Protein AF-A0A3B8I2N1-F1 (afdb_monomer)

Sequence (333 aa):
ELTVGAKRAVAEGRLLGPELHVAGTIIDTLHFENLTQRVRSEEEIRRVVREQAAAGVDWVKLYSGLTPDLIEAAIEEAHSLGILTVGHLHNTSWTEASELGIDNLVHVIVGNASYLPEEKQAAYAVEVSRGMQAAYAWFEMVDLEHPKIQELIQTLATNGTSVDPTLVAFHAAFFGDTDQYKENPALANYSPAMIENWSTLFNFNLGWTPEDFDRAHPAWDKAEQFIKLLHESGVLLTAGTDANNPWIVPGDSFHQELVLLRDCALPNEEVLKIATWNGAKLLGIENRVGSIAPGKEADLVLLSENPLKNIEATRTIEQVIRDGELVERHQNH

pLDDT: mean 95.17, std 6.88, range [32.22, 98.88]

Radius of gyration: 20.01 Å; Cα contacts (8 Å, |Δi|>4): 534; chains: 1; bounding box: 54×47×51 Å

Secondary structure (DSSP, 8-state):
-HHHHHHHHHHTTSS-S-----B-SEEESS--TTTEEE--SHHHHHHHHHHHHHHT-SEEEE-TT--HHHHHHHHHHHHHTT-EEEE--SSS-HHHHHHTT-SEEE-S----GGGS-HHHHHHHHHHHTTSTHHHHHHHHH--TTSHHHHHHHHHHHHHT-EEE--HHHHHHHHTTTSSTTTT-GGGGGS-HHHHHHHHHT--TTTT--HHHHHHHHHHHHHHHHHHHHHHHTT--B-----BTBTT--TTHHHHHHHHHHHHTT--HHHHHHIIIIIHHHHTT-TTTSSS--TTS---EEEESS-TTT-GGGGG-EEEEEETTEEPP-----

Nearest PDB structures (foldseek):
  2qs8-assembly1_A  TM=7.601E-01  e=1.407E-14  Alteromonas macleodii
  2p9b-assembly1_A  TM=7.948E-01  e=1.353E-12  Bifidobacterium longum NCC2705
  3mtw-assembly1_A  TM=7.818E-01  e=1.221E-12  Caulobacter vibrioides
  6i5s-assembly1_A  TM=8.122E-01  e=4.637E-12  Streptomyces purpureus
  4ub9-assembly1_D  TM=6.442E-01  e=4.722E-09  Gulosibacter molinativorax

Structure (mmCIF, N/CA/C/O backbone):
data_AF-A0A3B8I2N1-F1
#
_entry.id   AF-A0A3B8I2N1-F1
#
loop_
_atom_site.group_PDB
_atom_site.id
_atom_site.type_symbol
_atom_site.label_atom_id
_atom_site.label_alt_id
_atom_site.label_comp_id
_atom_site.label_asym_id
_atom_site.label_entity_id
_atom_site.label_seq_id
_atom_site.pdbx_PDB_ins_code
_atom_site.Cartn_x
_atom_site.Cartn_y
_atom_site.Cartn_z
_atom_site.occupancy
_atom_site.B_iso_or_equiv
_atom_site.auth_seq_id
_atom_site.auth_comp_id
_atom_site.auth_asym_id
_atom_site.auth_atom_id
_atom_site.pdbx_PDB_model_num
ATOM 1 N N . GLU A 1 1 ? -15.730 13.670 -5.750 1.00 60.84 1 GLU A N 1
ATOM 2 C CA . GLU A 1 1 ? -17.143 13.781 -5.307 1.00 60.84 1 GLU A CA 1
ATOM 3 C C . GLU A 1 1 ? -17.711 12.468 -4.759 1.00 60.84 1 GLU A C 1
ATOM 5 O O . GLU A 1 1 ? -18.246 12.490 -3.658 1.00 60.84 1 GLU A O 1
ATOM 10 N N . LEU A 1 2 ? -17.564 11.325 -5.450 1.00 81.88 2 LEU A N 1
ATOM 11 C CA . LEU A 1 2 ? -18.144 10.044 -5.000 1.00 81.88 2 LEU A CA 1
ATOM 12 C C . LEU A 1 2 ? -17.538 9.485 -3.696 1.00 81.88 2 LEU A C 1
ATOM 14 O O . LEU A 1 2 ? -18.294 9.112 -2.803 1.00 81.88 2 LEU A O 1
ATOM 18 N N . THR A 1 3 ? -16.208 9.467 -3.542 1.00 88.81 3 THR A N 1
ATOM 19 C CA . THR A 1 3 ? -15.537 8.916 -2.343 1.00 88.81 3 THR A CA 1
ATOM 20 C C . THR A 1 3 ? -15.849 9.721 -1.080 1.00 88.81 3 THR A C 1
ATOM 22 O O . THR A 1 3 ? -16.284 9.160 -0.077 1.00 88.81 3 THR A O 1
ATOM 25 N N . VAL A 1 4 ? -15.744 11.052 -1.148 1.00 94.56 4 VAL A N 1
ATOM 26 C CA . VAL A 1 4 ? -16.166 11.951 -0.056 1.00 94.56 4 VAL A CA 1
ATOM 27 C C . VAL A 1 4 ? -17.663 11.803 0.243 1.00 94.56 4 VAL A C 1
ATOM 29 O O . VAL A 1 4 ? -18.071 11.817 1.405 1.00 94.56 4 VAL A O 1
ATOM 32 N N . GLY A 1 5 ? -18.496 11.630 -0.788 1.00 95.38 5 GLY A N 1
ATOM 33 C CA . GLY A 1 5 ? -19.924 11.366 -0.624 1.00 95.38 5 GLY A CA 1
ATOM 34 C C . GLY A 1 5 ? -20.202 10.080 0.159 1.00 95.38 5 GLY A C 1
ATOM 35 O O . GLY A 1 5 ? -21.038 10.095 1.063 1.00 95.38 5 GLY A O 1
ATOM 36 N N . ALA A 1 6 ? -19.474 8.998 -0.141 1.00 94.25 6 ALA A N 1
ATOM 37 C CA . ALA A 1 6 ? -19.555 7.731 0.584 1.00 94.25 6 ALA A CA 1
ATOM 38 C C . ALA A 1 6 ? -19.086 7.880 2.037 1.00 94.25 6 ALA A C 1
ATOM 40 O O . ALA A 1 6 ? -19.820 7.496 2.945 1.00 94.25 6 ALA A O 1
ATOM 41 N N . LYS A 1 7 ? -17.936 8.532 2.267 1.00 95.81 7 LYS A N 1
ATOM 42 C CA . LYS A 1 7 ? -17.446 8.870 3.614 1.00 95.81 7 LYS A CA 1
ATOM 43 C C . LYS A 1 7 ? -18.512 9.588 4.437 1.00 95.81 7 LYS A C 1
ATOM 45 O O . LYS A 1 7 ? -18.835 9.164 5.543 1.00 95.81 7 LYS A O 1
ATOM 50 N N . ARG A 1 8 ? -19.114 10.641 3.876 1.00 95.94 8 ARG A N 1
ATOM 51 C CA . ARG A 1 8 ? -20.183 11.395 4.542 1.00 95.94 8 ARG A CA 1
ATOM 52 C C . ARG A 1 8 ? -21.416 10.530 4.799 1.00 95.94 8 ARG A C 1
ATOM 54 O O . ARG A 1 8 ? -22.004 10.618 5.868 1.00 95.94 8 ARG A O 1
ATOM 61 N N . ALA A 1 9 ? -21.814 9.698 3.838 1.00 96.19 9 ALA A N 1
ATOM 62 C CA . ALA A 1 9 ? -22.962 8.813 4.001 1.00 96.19 9 ALA A CA 1
ATOM 63 C C . ALA A 1 9 ? -22.757 7.788 5.124 1.00 96.19 9 ALA A C 1
ATOM 65 O O . ALA A 1 9 ? -23.705 7.536 5.864 1.00 96.19 9 ALA A O 1
ATOM 66 N N . VAL A 1 10 ? -21.546 7.243 5.281 1.00 94.25 10 VAL A N 1
ATOM 67 C CA . VAL A 1 10 ? -21.229 6.342 6.397 1.00 94.25 10 VAL A CA 1
ATOM 68 C C . VAL A 1 10 ? -21.218 7.088 7.729 1.00 94.25 10 VAL A C 1
ATOM 70 O O . VAL A 1 10 ? -21.857 6.635 8.675 1.00 94.25 10 VAL A O 1
ATOM 73 N N . ALA A 1 11 ? -20.561 8.249 7.797 1.00 93.62 11 ALA A N 1
ATOM 74 C CA . ALA A 1 11 ? -20.506 9.062 9.014 1.00 93.62 11 ALA A CA 1
ATOM 75 C C . ALA A 1 11 ? -21.899 9.532 9.488 1.00 93.62 11 ALA A C 1
ATOM 77 O O . ALA A 1 11 ? -22.134 9.690 10.680 1.00 93.62 11 ALA A O 1
ATOM 78 N N . GLU A 1 12 ? -22.838 9.735 8.560 1.00 95.00 12 GLU A N 1
ATOM 79 C CA . GLU A 1 12 ? -24.228 10.117 8.849 1.00 95.00 12 GLU A CA 1
ATOM 80 C C . GLU A 1 12 ? -25.172 8.912 9.046 1.00 95.00 12 GLU A C 1
ATOM 82 O O . GLU A 1 12 ? -26.380 9.103 9.190 1.00 95.00 12 GLU A O 1
ATOM 87 N N . GLY A 1 13 ? -24.669 7.673 8.992 1.00 91.25 13 G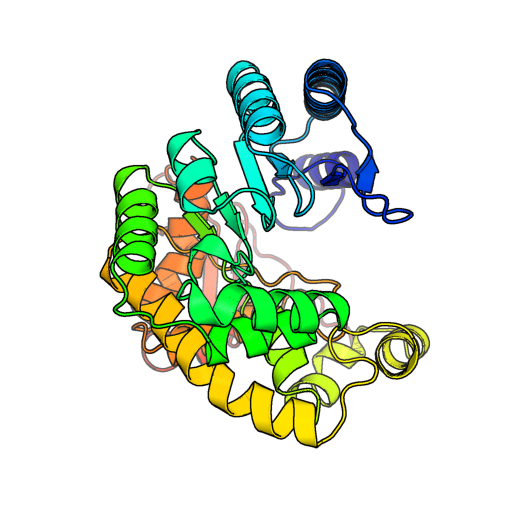LY A N 1
ATOM 88 C CA . GLY A 1 13 ? -25.481 6.456 9.130 1.00 91.25 13 GLY A CA 1
ATOM 89 C C . GLY A 1 13 ? -26.435 6.180 7.956 1.00 91.25 13 GLY A C 1
ATOM 90 O O . GLY A 1 13 ? -27.321 5.336 8.060 1.00 91.25 13 GLY A O 1
ATOM 91 N N . ARG A 1 14 ? -26.273 6.876 6.822 1.00 94.31 14 ARG A N 1
ATOM 92 C CA . ARG A 1 14 ? -27.054 6.656 5.588 1.00 94.31 14 ARG A CA 1
ATOM 93 C C . ARG A 1 14 ? -26.545 5.476 4.760 1.00 94.31 14 ARG A C 1
ATOM 95 O O . ARG A 1 14 ? -27.264 5.003 3.883 1.00 94.31 14 ARG A O 1
ATOM 102 N N . LEU A 1 15 ? -25.313 5.038 5.004 1.00 91.50 15 LEU A N 1
ATOM 103 C CA . LEU A 1 15 ? -24.697 3.860 4.402 1.00 91.50 15 LEU A CA 1
ATOM 104 C C . LEU A 1 15 ? -24.040 3.023 5.505 1.00 91.50 15 LEU A C 1
ATOM 106 O O . LEU A 1 15 ? -23.264 3.551 6.298 1.00 91.50 15 LEU A O 1
ATOM 110 N N . LEU A 1 16 ? -24.330 1.722 5.546 1.00 88.75 16 LEU A N 1
ATOM 111 C CA . LEU A 1 16 ? -23.618 0.792 6.421 1.00 88.75 16 LEU A CA 1
ATOM 112 C C . LEU A 1 16 ? -22.238 0.485 5.817 1.00 88.75 16 LEU A C 1
ATOM 114 O O . LEU A 1 16 ? -22.146 0.105 4.653 1.00 88.75 16 LEU A O 1
ATOM 118 N N . GLY A 1 17 ? -21.176 0.648 6.602 1.00 89.81 17 GLY A N 1
ATOM 119 C CA . GLY A 1 17 ? -19.794 0.419 6.179 1.00 89.81 17 GLY A CA 1
ATOM 120 C C . GLY A 1 17 ? -18.794 0.854 7.255 1.00 89.81 17 GLY A C 1
ATOM 121 O O . GLY A 1 17 ? -19.220 1.412 8.262 1.00 89.81 17 GLY A O 1
ATOM 122 N N . PRO A 1 18 ? -17.489 0.599 7.082 1.00 92.31 18 PRO A N 1
ATOM 123 C CA . PRO A 1 18 ? -16.462 1.032 8.035 1.00 92.31 18 PRO A CA 1
ATOM 124 C C . PRO A 1 18 ? -16.289 2.560 8.038 1.00 92.31 18 PRO A C 1
ATOM 126 O O . PRO A 1 18 ? -16.662 3.215 7.065 1.00 92.31 18 PRO A O 1
ATOM 129 N N . GLU A 1 19 ? -15.686 3.134 9.088 1.00 94.06 19 GLU A N 1
ATOM 130 C CA . GLU A 1 19 ? -15.180 4.519 9.028 1.00 94.06 19 GLU A CA 1
ATOM 131 C C . GLU A 1 19 ? -14.246 4.661 7.812 1.00 94.06 19 GLU A C 1
ATOM 133 O O . GLU A 1 19 ? -13.391 3.810 7.566 1.00 94.06 19 GLU A O 1
ATOM 138 N N . LEU A 1 20 ? -14.455 5.706 7.004 1.00 95.00 20 LEU A N 1
ATOM 139 C CA . LEU A 1 20 ? -13.744 5.895 5.739 1.00 95.00 20 LEU A CA 1
ATOM 140 C C . LEU A 1 20 ? -12.794 7.089 5.824 1.00 95.00 20 LEU A C 1
ATOM 142 O O . LEU A 1 20 ? -13.234 8.223 6.019 1.00 95.00 20 LEU A O 1
ATOM 146 N N . HIS A 1 21 ? -11.518 6.832 5.547 1.00 95.19 21 HIS A N 1
ATOM 147 C CA . HIS A 1 21 ? -10.537 7.846 5.170 1.00 95.19 21 HIS A CA 1
ATOM 148 C C . HIS A 1 21 ? -10.319 7.754 3.666 1.00 95.19 21 HIS A C 1
ATOM 150 O O . HIS A 1 21 ? -10.060 6.671 3.141 1.00 95.19 21 HIS A O 1
ATOM 156 N N . VAL A 1 22 ? -10.488 8.866 2.953 1.00 96.00 22 VAL A N 1
ATOM 157 C CA . VAL A 1 22 ? -10.573 8.834 1.487 1.00 96.00 22 VAL A CA 1
ATOM 158 C C . VAL A 1 22 ? -9.532 9.720 0.831 1.00 96.00 22 VAL A C 1
ATOM 160 O O . VAL A 1 22 ? -9.276 10.836 1.279 1.00 96.00 22 VAL A O 1
ATOM 163 N N . ALA A 1 23 ? -8.995 9.237 -0.285 1.00 95.44 23 ALA A N 1
ATOM 164 C CA . ALA A 1 23 ? -8.236 10.051 -1.218 1.00 95.44 23 ALA A CA 1
ATOM 165 C C . ALA A 1 23 ? -9.135 10.621 -2.328 1.00 95.44 23 ALA A C 1
ATOM 167 O O . ALA A 1 23 ? -10.250 10.138 -2.584 1.00 95.44 23 ALA A O 1
ATOM 168 N N . GLY A 1 24 ? -8.644 11.671 -2.983 1.00 92.19 24 GLY A N 1
ATOM 169 C CA . GLY A 1 24 ? -9.217 12.171 -4.229 1.00 92.19 24 GLY A CA 1
ATOM 170 C C . GLY A 1 24 ? -8.746 11.376 -5.446 1.00 92.19 24 GLY A C 1
ATOM 171 O O . GLY A 1 24 ? -8.196 10.281 -5.332 1.00 92.19 24 GLY A O 1
ATOM 172 N N . THR A 1 25 ? -8.985 11.927 -6.635 1.00 94.25 25 THR A N 1
ATOM 173 C CA . THR A 1 25 ? -8.483 11.348 -7.887 1.00 94.25 25 THR A CA 1
ATOM 174 C C . THR A 1 25 ? -6.958 11.259 -7.847 1.00 94.25 25 THR A C 1
ATOM 176 O O . THR A 1 25 ? -6.294 12.192 -7.397 1.00 94.25 25 THR A O 1
ATOM 179 N N . ILE A 1 26 ? -6.398 10.163 -8.355 1.00 97.19 26 ILE A N 1
ATOM 180 C CA . ILE A 1 26 ? -4.948 9.952 -8.414 1.00 97.19 26 ILE A CA 1
ATOM 181 C C . ILE A 1 26 ? -4.291 11.084 -9.213 1.00 97.19 26 ILE A C 1
ATOM 183 O O . ILE A 1 26 ? -4.755 11.408 -10.304 1.00 97.19 26 ILE A O 1
ATOM 187 N N . ILE A 1 27 ? -3.223 11.687 -8.695 1.00 98.06 27 ILE A N 1
ATOM 188 C CA . ILE A 1 27 ? -2.483 12.750 -9.383 1.00 98.06 27 ILE A CA 1
ATOM 189 C C . ILE A 1 27 ? -1.266 12.147 -10.086 1.00 98.06 27 ILE A C 1
ATOM 191 O O . ILE A 1 27 ? -0.481 11.436 -9.461 1.00 98.06 27 ILE A O 1
ATOM 195 N N . ASP A 1 28 ? -1.096 12.440 -11.378 1.00 97.94 28 ASP A N 1
ATOM 196 C CA . ASP A 1 28 ? 0.022 11.915 -12.170 1.00 97.94 28 ASP A CA 1
ATOM 197 C C . ASP A 1 28 ? 0.415 12.839 -13.339 1.00 97.94 28 ASP A C 1
ATOM 199 O O . ASP A 1 28 ? -0.349 13.716 -13.744 1.00 97.94 28 ASP A O 1
ATOM 203 N N . THR A 1 29 ? 1.596 12.638 -13.928 1.00 96.31 29 THR A N 1
ATOM 204 C CA . THR A 1 29 ? 1.978 13.248 -15.217 1.00 96.31 29 THR A CA 1
ATOM 205 C C . THR A 1 29 ? 1.465 12.453 -16.420 1.00 96.31 29 THR A C 1
ATOM 207 O O . THR A 1 29 ? 1.261 13.021 -17.508 1.00 96.31 29 THR A O 1
ATOM 210 N N . LEU A 1 30 ? 1.233 11.149 -16.231 1.00 90.38 30 LEU A N 1
ATOM 211 C CA . LEU A 1 30 ? 0.614 10.260 -17.208 1.00 90.38 30 LEU A CA 1
ATOM 212 C C . LEU A 1 30 ? -0.910 10.428 -17.195 1.00 90.38 30 LEU A C 1
ATOM 214 O O . LEU A 1 30 ? -1.497 10.976 -16.264 1.00 90.38 30 LEU A O 1
ATOM 218 N N . HIS A 1 31 ? -1.559 10.015 -18.282 1.00 89.06 31 HIS A N 1
ATOM 219 C CA . HIS A 1 31 ? -3.012 10.064 -18.394 1.00 89.06 31 HIS A CA 1
ATOM 220 C C . HIS A 1 31 ? -3.577 8.657 -18.508 1.00 89.06 31 HIS A C 1
ATOM 222 O O . HIS A 1 31 ? -3.392 7.997 -19.528 1.00 89.06 31 HIS A O 1
ATOM 228 N N . PHE A 1 32 ? -4.321 8.262 -17.486 1.00 84.25 32 PHE A N 1
ATOM 229 C CA . PHE A 1 32 ? -5.175 7.089 -17.479 1.00 84.25 32 PHE A CA 1
ATOM 230 C C . PHE A 1 32 ? -6.624 7.552 -17.369 1.00 84.25 32 PHE A C 1
ATOM 232 O O . PHE A 1 32 ? -7.005 8.248 -16.418 1.00 84.25 32 PHE A O 1
ATOM 239 N N . GLU A 1 33 ? -7.415 7.209 -18.383 1.00 85.06 33 GLU A N 1
ATOM 240 C CA . GLU A 1 33 ? -8.814 7.608 -18.477 1.00 85.06 33 GLU A CA 1
ATOM 241 C C . GLU A 1 33 ? -9.585 7.134 -17.237 1.00 85.06 33 GLU A C 1
ATOM 243 O O . GLU A 1 33 ? -9.440 5.994 -16.802 1.00 85.06 33 GLU A O 1
ATOM 248 N N . ASN A 1 34 ? -10.378 8.029 -16.645 1.00 83.25 34 ASN A N 1
ATOM 249 C CA . ASN A 1 34 ? -11.170 7.793 -15.429 1.00 83.25 34 ASN A CA 1
ATOM 250 C C . ASN A 1 34 ? -10.385 7.410 -14.157 1.00 83.25 34 ASN A C 1
ATOM 252 O O . ASN A 1 34 ? -11.012 7.169 -13.128 1.00 83.25 34 ASN A O 1
ATOM 256 N N . LEU A 1 35 ? -9.049 7.402 -14.193 1.00 85.56 35 LEU A N 1
ATOM 257 C CA . LEU A 1 35 ? -8.210 7.040 -13.047 1.00 85.56 35 LEU A CA 1
ATOM 258 C C . LEU A 1 35 ? -7.394 8.228 -12.527 1.00 85.56 35 LEU A C 1
ATOM 260 O O . LEU A 1 35 ? -7.358 8.472 -11.321 1.00 85.56 35 LEU A O 1
ATOM 264 N N . THR A 1 36 ? -6.765 8.987 -13.431 1.00 93.75 36 THR A N 1
ATOM 265 C CA . THR A 1 36 ? -5.811 10.043 -13.053 1.00 93.75 36 THR A CA 1
ATOM 266 C C . THR A 1 36 ? -6.249 11.446 -13.448 1.00 93.75 36 THR A C 1
ATOM 268 O O . THR A 1 36 ? -6.730 11.681 -14.560 1.00 93.75 36 THR A O 1
ATOM 271 N N . GLN A 1 37 ? -5.956 12.404 -12.575 1.00 95.12 37 GLN A N 1
ATOM 272 C CA . GLN A 1 37 ? -5.923 13.825 -12.865 1.00 95.12 37 GLN A CA 1
ATOM 273 C C . GLN A 1 37 ? -4.505 14.220 -13.280 1.00 95.12 37 GLN A C 1
ATOM 275 O O . GLN A 1 37 ? -3.577 14.230 -12.473 1.00 95.12 37 GLN A O 1
ATOM 280 N N . ARG A 1 38 ? -4.350 14.551 -14.564 1.00 96.69 38 ARG A N 1
ATOM 281 C CA . ARG A 1 38 ? -3.045 14.868 -15.140 1.00 96.69 38 ARG A CA 1
ATOM 282 C C . ARG A 1 38 ? -2.553 16.256 -14.724 1.00 96.69 38 ARG A C 1
ATOM 284 O O . ARG A 1 38 ? -3.288 17.229 -14.893 1.00 96.69 38 ARG A O 1
ATOM 291 N N . VAL A 1 39 ? -1.291 16.350 -14.312 1.00 97.50 39 VAL A N 1
ATOM 292 C CA . VAL A 1 39 ? -0.573 17.598 -13.999 1.00 97.50 39 VAL A CA 1
ATOM 293 C C . VAL A 1 39 ? 0.765 17.678 -14.742 1.00 97.50 39 VAL A C 1
ATOM 295 O O . VAL A 1 39 ? 1.290 16.667 -15.210 1.00 97.50 39 VAL A O 1
ATOM 298 N N . ARG A 1 40 ? 1.305 18.889 -14.913 1.00 96.31 40 ARG A N 1
ATOM 299 C CA . ARG A 1 40 ? 2.560 19.139 -15.653 1.00 96.31 40 ARG A CA 1
ATOM 300 C C . ARG A 1 40 ? 3.523 20.111 -14.973 1.00 96.31 40 ARG A C 1
ATOM 302 O O . ARG A 1 40 ? 4.607 20.336 -15.502 1.00 96.31 40 ARG A O 1
ATOM 309 N N . SER A 1 41 ? 3.134 20.714 -13.857 1.00 98.25 41 SER A N 1
ATOM 310 C CA . SER A 1 41 ? 3.948 21.693 -13.134 1.00 98.25 41 SER A CA 1
ATOM 311 C C . SER A 1 41 ? 3.635 21.679 -11.642 1.00 98.25 41 SER A C 1
ATOM 313 O O . SER A 1 41 ? 2.568 21.215 -11.231 1.00 98.25 41 SER A O 1
ATOM 315 N N . GLU A 1 42 ? 4.543 22.244 -10.847 1.00 98.62 42 GLU A N 1
ATOM 316 C CA . GLU A 1 42 ? 4.348 22.458 -9.410 1.00 98.62 42 GLU A CA 1
ATOM 317 C C . GLU A 1 42 ? 3.085 23.285 -9.118 1.00 98.62 42 GLU A C 1
ATOM 319 O O . GLU A 1 42 ? 2.303 22.956 -8.231 1.00 98.62 42 GLU A O 1
ATOM 324 N N . GLU A 1 43 ? 2.827 24.338 -9.900 1.00 98.62 43 GLU A N 1
ATOM 325 C CA . GLU A 1 43 ? 1.626 25.164 -9.728 1.00 98.62 43 GLU A CA 1
ATOM 326 C C . GLU A 1 43 ? 0.341 24.358 -9.975 1.00 98.62 43 GLU A C 1
ATOM 328 O O . GLU A 1 43 ? -0.629 24.481 -9.219 1.00 98.62 43 GLU A O 1
ATOM 333 N N . GLU A 1 44 ? 0.333 23.505 -11.007 1.00 98.50 44 GLU A N 1
ATOM 334 C CA . GLU A 1 44 ? -0.808 22.642 -11.301 1.00 98.50 44 GLU A CA 1
ATOM 335 C C . GLU A 1 44 ? -1.047 21.629 -10.182 1.00 98.50 44 GLU A C 1
ATOM 337 O O . GLU A 1 44 ? -2.184 21.525 -9.724 1.00 98.50 44 GLU A O 1
ATOM 342 N N . ILE A 1 45 ? -0.016 20.919 -9.712 1.00 98.69 45 ILE A N 1
ATOM 343 C CA . ILE A 1 45 ? -0.190 19.913 -8.654 1.00 98.69 45 ILE A CA 1
ATOM 344 C C . ILE A 1 45 ? -0.639 20.547 -7.338 1.00 98.69 45 ILE A C 1
ATOM 346 O O . ILE A 1 45 ? -1.606 20.071 -6.747 1.00 98.69 45 ILE A O 1
ATOM 350 N N . ARG A 1 46 ? -0.061 21.688 -6.941 1.00 98.81 46 ARG A N 1
ATOM 351 C CA . ARG A 1 46 ? -0.498 22.433 -5.750 1.00 98.81 46 ARG A CA 1
ATOM 352 C C . ARG A 1 46 ? -1.959 22.868 -5.856 1.00 98.81 46 ARG A C 1
ATOM 354 O O . ARG A 1 46 ? -2.728 22.750 -4.904 1.00 98.81 46 ARG A O 1
ATOM 361 N N . ARG A 1 47 ? -2.385 23.345 -7.033 1.00 98.69 47 ARG A N 1
ATOM 362 C CA . ARG A 1 47 ? -3.795 23.688 -7.277 1.00 98.69 47 ARG A CA 1
ATOM 363 C C . ARG A 1 47 ? -4.702 22.464 -7.133 1.00 98.69 47 ARG A C 1
ATOM 365 O O . ARG A 1 47 ? -5.727 22.573 -6.469 1.00 98.69 47 ARG A O 1
ATOM 372 N N . VAL A 1 48 ? -4.331 21.323 -7.717 1.00 98.31 48 VAL A N 1
ATOM 373 C CA . VAL A 1 48 ? -5.118 20.083 -7.617 1.00 98.31 48 VAL A CA 1
ATOM 374 C C . VAL A 1 48 ? -5.216 19.597 -6.171 1.00 98.31 48 VAL A C 1
ATOM 376 O O . VAL A 1 48 ? -6.307 19.242 -5.731 1.00 98.31 48 VAL A O 1
ATOM 379 N N . VAL A 1 49 ? -4.122 19.644 -5.408 1.00 98.62 49 VAL A N 1
ATOM 380 C CA . VAL A 1 49 ? -4.125 19.308 -3.976 1.00 98.62 49 VAL A CA 1
ATOM 381 C C . VAL A 1 49 ? -5.111 20.194 -3.213 1.00 98.62 49 VAL A C 1
ATOM 383 O O . VAL A 1 49 ? -5.973 19.668 -2.511 1.00 98.62 49 VAL A O 1
ATOM 386 N N . ARG A 1 50 ? -5.081 21.520 -3.415 1.00 98.56 50 ARG A N 1
ATOM 387 C CA . ARG A 1 50 ? -6.054 22.444 -2.798 1.00 98.56 50 ARG A CA 1
ATOM 388 C C . ARG A 1 50 ? -7.500 22.145 -3.188 1.00 98.56 50 ARG A C 1
ATOM 390 O O . ARG A 1 50 ? -8.391 22.253 -2.351 1.00 98.56 50 ARG A O 1
ATOM 397 N N . GLU A 1 51 ? -7.749 21.788 -4.445 1.00 97.94 51 GLU A N 1
ATOM 398 C CA . GLU A 1 51 ? -9.088 21.430 -4.929 1.00 97.94 51 GLU A CA 1
ATOM 399 C C . GLU A 1 51 ? -9.607 20.152 -4.256 1.00 97.94 51 GLU A C 1
ATOM 401 O O . GLU A 1 51 ? -10.749 20.122 -3.794 1.00 97.94 51 GLU A O 1
ATOM 406 N N . GLN A 1 52 ? -8.771 19.116 -4.144 1.00 97.38 52 GLN A N 1
ATOM 407 C CA . GLN A 1 52 ? -9.137 17.879 -3.449 1.00 97.38 52 GLN A CA 1
ATOM 408 C C . GLN A 1 52 ? -9.324 18.113 -1.944 1.00 97.38 52 GLN A C 1
ATOM 410 O O . GLN A 1 52 ? -10.309 17.645 -1.370 1.00 97.38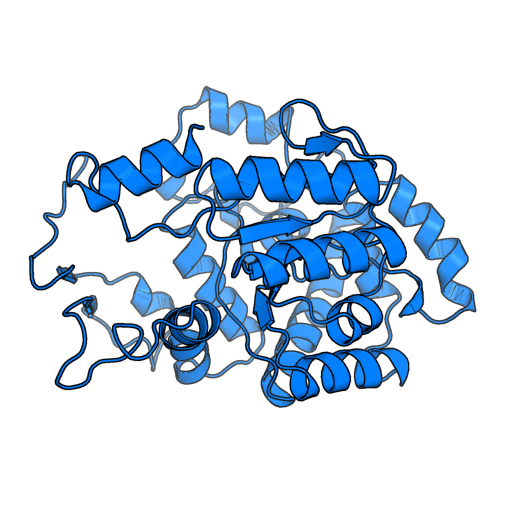 52 GLN A O 1
ATOM 415 N N . ALA A 1 53 ? -8.446 18.903 -1.323 1.00 97.31 53 ALA A N 1
ATOM 416 C CA . ALA A 1 53 ? -8.559 19.321 0.071 1.00 97.31 53 ALA A CA 1
ATOM 417 C C . ALA A 1 53 ? -9.889 20.034 0.346 1.00 97.31 53 ALA A C 1
ATOM 419 O O . ALA A 1 53 ? -10.633 19.653 1.248 1.00 97.31 53 ALA A O 1
ATOM 420 N N . ALA A 1 54 ? -10.243 21.019 -0.487 1.00 97.12 54 ALA A N 1
ATOM 421 C CA . ALA A 1 54 ? -11.510 21.739 -0.391 1.00 97.12 54 ALA A CA 1
ATOM 422 C C . ALA A 1 54 ? -12.729 20.825 -0.605 1.00 97.12 54 ALA A C 1
ATOM 424 O O . ALA A 1 54 ? -13.804 21.090 -0.064 1.00 97.12 54 ALA A O 1
ATOM 425 N N . ALA A 1 55 ? -12.570 19.738 -1.366 1.00 96.31 55 ALA A N 1
ATOM 426 C CA . ALA A 1 55 ? -13.602 18.722 -1.525 1.00 96.31 55 ALA A CA 1
ATOM 427 C C . ALA A 1 55 ? -13.764 17.823 -0.286 1.00 96.31 55 ALA A C 1
ATOM 429 O O . ALA A 1 55 ? -14.803 17.176 -0.177 1.00 96.31 55 ALA A O 1
ATOM 430 N N . GLY A 1 56 ? -12.806 17.800 0.648 1.00 96.38 56 GLY A N 1
ATOM 431 C CA . GLY A 1 56 ? -12.890 17.074 1.921 1.00 96.38 56 GLY A CA 1
ATOM 432 C C . GLY A 1 56 ? -12.234 15.690 1.926 1.00 96.38 56 GLY A C 1
ATOM 433 O O . GLY A 1 56 ? -12.739 14.789 2.600 1.00 96.38 56 GLY A O 1
ATOM 434 N N . VAL A 1 57 ? -11.159 15.506 1.152 1.00 96.81 57 VAL A N 1
ATOM 435 C CA . VAL A 1 57 ? -10.315 14.297 1.213 1.00 96.81 57 VAL A CA 1
ATOM 436 C C . VAL A 1 57 ? -9.425 14.311 2.461 1.00 96.81 57 VAL A C 1
ATOM 438 O O . VAL A 1 57 ? -9.094 15.376 2.973 1.00 96.81 57 VAL A O 1
ATOM 441 N N . ASP A 1 58 ? -9.030 13.129 2.926 1.00 96.25 58 ASP A N 1
ATOM 442 C CA . ASP A 1 58 ? -8.091 12.933 4.044 1.00 96.25 58 ASP A CA 1
ATOM 443 C C . ASP A 1 58 ? -6.661 12.663 3.561 1.00 96.25 58 ASP A C 1
ATOM 445 O O . ASP A 1 58 ? -5.702 12.852 4.307 1.00 96.25 58 ASP A O 1
ATOM 449 N N . TRP A 1 59 ? -6.540 12.211 2.308 1.00 97.31 59 TRP A N 1
ATOM 450 C CA . TRP A 1 59 ? -5.288 11.809 1.681 1.00 97.31 59 TRP A CA 1
ATOM 451 C C . TRP A 1 59 ? -5.167 12.354 0.255 1.00 97.31 59 TRP A C 1
ATOM 453 O O . TRP A 1 59 ? -6.155 12.469 -0.477 1.00 97.31 59 TRP A O 1
ATOM 463 N N . VAL A 1 60 ? -3.935 12.605 -0.180 1.00 98.12 60 VAL A N 1
ATOM 464 C CA . VAL A 1 60 ? -3.579 12.832 -1.586 1.00 98.12 60 VAL A CA 1
ATOM 465 C C . VAL A 1 60 ? -2.857 11.602 -2.124 1.00 98.12 60 VAL A C 1
ATOM 467 O O . VAL A 1 60 ? -1.859 11.163 -1.556 1.00 98.12 60 VAL A O 1
ATOM 470 N N . LYS A 1 61 ? -3.343 11.057 -3.246 1.00 98.12 61 LYS A N 1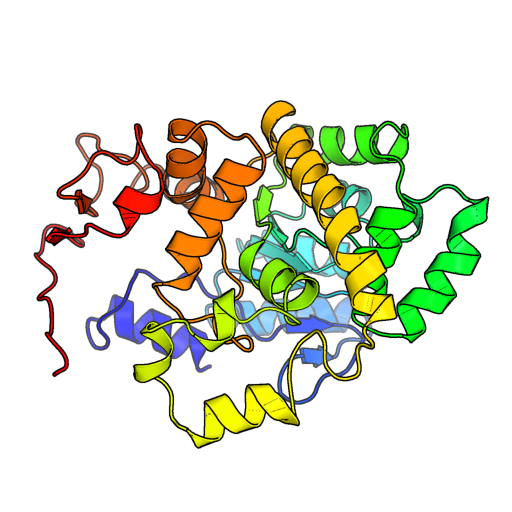
ATOM 471 C CA . LYS A 1 61 ? -2.730 9.906 -3.922 1.00 98.12 61 LYS A CA 1
ATOM 472 C C . LYS A 1 61 ? -1.824 10.364 -5.067 1.00 98.12 61 LYS A C 1
ATOM 474 O O . LYS A 1 61 ? -2.310 10.901 -6.062 1.00 98.12 61 LYS A O 1
ATOM 479 N N . LEU A 1 62 ? -0.525 10.118 -4.921 1.00 98.50 62 LEU A N 1
ATOM 480 C CA . LEU A 1 62 ? 0.549 10.447 -5.863 1.00 98.50 62 LEU A CA 1
ATOM 481 C C . LEU A 1 62 ? 0.981 9.192 -6.637 1.00 98.50 62 LEU A C 1
ATOM 483 O O . LEU A 1 62 ? 0.973 8.088 -6.080 1.00 98.50 62 LEU A O 1
ATOM 487 N N . TYR A 1 63 ? 1.322 9.343 -7.919 1.00 97.31 63 TYR A N 1
ATOM 488 C CA . TYR A 1 63 ? 1.504 8.205 -8.824 1.00 97.31 63 TYR A CA 1
ATOM 489 C C . TYR A 1 63 ? 2.815 8.201 -9.616 1.00 97.31 63 TYR A C 1
ATOM 491 O O . TYR A 1 63 ? 3.640 9.112 -9.537 1.00 97.31 63 TYR A O 1
ATOM 499 N N . SER A 1 64 ? 2.988 7.117 -10.374 1.00 94.50 64 SER A N 1
ATOM 500 C CA . SER A 1 64 ? 4.280 6.618 -10.846 1.00 94.50 64 SER A CA 1
ATOM 501 C C . SER A 1 64 ? 5.079 7.571 -11.737 1.00 94.50 64 SER A C 1
ATOM 503 O O . SER A 1 64 ? 6.309 7.488 -11.740 1.00 94.50 64 SER A O 1
ATOM 505 N N . GLY A 1 65 ? 4.412 8.466 -12.472 1.00 95.19 65 GLY A N 1
ATOM 506 C CA . GLY A 1 65 ? 5.037 9.378 -13.425 1.00 95.19 65 GLY A CA 1
ATOM 507 C C . GLY A 1 65 ? 5.530 10.698 -12.829 1.00 95.19 65 GLY A C 1
ATOM 508 O O . GLY A 1 65 ? 6.174 11.469 -13.548 1.00 95.19 65 GLY A O 1
ATOM 509 N N . LEU A 1 66 ? 5.231 10.993 -11.562 1.00 97.94 66 LEU A N 1
ATOM 510 C CA . LEU A 1 66 ? 5.653 12.231 -10.900 1.00 97.94 66 LEU A CA 1
ATOM 511 C C . LEU A 1 66 ? 7.170 12.240 -10.652 1.00 97.94 66 LEU A C 1
ATOM 513 O O . LEU A 1 66 ? 7.756 11.225 -10.290 1.00 97.94 66 LEU A O 1
ATOM 517 N N . THR A 1 67 ? 7.799 13.394 -10.882 1.00 97.88 67 THR A N 1
ATOM 518 C CA . THR A 1 67 ? 9.223 13.642 -10.600 1.00 97.88 67 THR A CA 1
ATOM 519 C C . THR A 1 67 ? 9.421 14.096 -9.150 1.00 97.88 67 THR A C 1
ATOM 521 O O . THR A 1 67 ? 8.449 14.553 -8.542 1.00 97.88 67 THR A O 1
ATOM 524 N N . PRO A 1 68 ? 10.653 14.051 -8.600 1.00 98.06 68 PRO A N 1
ATOM 525 C CA . PRO A 1 68 ? 10.931 14.505 -7.233 1.00 98.06 68 PRO A CA 1
ATOM 526 C C . PRO A 1 68 ? 10.376 15.902 -6.920 1.00 98.06 68 PRO A C 1
ATOM 528 O O . PRO A 1 68 ? 9.610 16.028 -5.973 1.00 98.06 68 PRO A O 1
ATOM 531 N N . ASP A 1 69 ? 10.613 16.899 -7.780 1.00 98.50 69 ASP A N 1
ATOM 532 C CA . ASP A 1 69 ? 10.106 18.271 -7.581 1.00 98.50 69 ASP A CA 1
ATOM 533 C C . ASP A 1 69 ? 8.564 18.346 -7.509 1.00 98.50 69 ASP A C 1
ATOM 535 O O . ASP A 1 69 ? 7.990 19.130 -6.755 1.00 98.50 69 ASP A O 1
ATOM 539 N N . LEU A 1 70 ? 7.855 17.505 -8.278 1.00 98.75 70 LEU A N 1
ATOM 540 C CA . LEU A 1 70 ? 6.389 17.449 -8.228 1.00 98.75 70 LEU A CA 1
ATOM 541 C C . LEU A 1 70 ? 5.894 16.738 -6.964 1.00 98.75 70 LEU A C 1
ATOM 543 O O . LEU A 1 70 ? 4.867 17.137 -6.417 1.00 98.75 70 LEU A O 1
ATOM 547 N N . ILE A 1 71 ? 6.601 15.696 -6.515 1.00 98.69 71 ILE A N 1
ATOM 548 C CA . ILE A 1 71 ? 6.312 15.000 -5.257 1.00 98.69 71 ILE A CA 1
ATOM 549 C C . ILE A 1 71 ? 6.511 15.950 -4.075 1.00 98.69 71 ILE A C 1
ATOM 551 O O . ILE A 1 71 ? 5.594 16.086 -3.270 1.00 98.69 71 ILE A O 1
ATOM 555 N N . GLU A 1 72 ? 7.637 16.663 -4.017 1.00 98.81 72 GLU A N 1
ATOM 556 C CA . GLU A 1 72 ? 7.919 17.672 -2.989 1.00 98.81 72 GLU A CA 1
ATOM 557 C C . GLU A 1 72 ? 6.819 18.739 -2.952 1.00 98.81 72 GLU A C 1
ATOM 559 O O . GLU A 1 72 ? 6.189 18.951 -1.916 1.00 98.81 72 GLU A O 1
ATOM 564 N N . ALA A 1 73 ? 6.489 19.337 -4.103 1.00 98.88 73 ALA A N 1
ATOM 565 C CA . ALA A 1 73 ? 5.449 20.358 -4.179 1.00 98.88 73 ALA A CA 1
ATOM 566 C C . ALA A 1 73 ? 4.066 19.860 -3.724 1.00 98.88 73 ALA A C 1
ATOM 568 O O . ALA A 1 73 ? 3.283 20.631 -3.162 1.00 98.88 73 ALA A O 1
ATOM 569 N N . ALA A 1 74 ? 3.747 18.587 -3.971 1.00 98.81 74 ALA A N 1
ATOM 570 C CA . ALA A 1 74 ? 2.502 17.981 -3.522 1.00 98.81 74 ALA A CA 1
ATOM 571 C C . ALA A 1 74 ? 2.489 17.721 -2.013 1.00 98.81 74 ALA A C 1
ATOM 573 O O . ALA A 1 74 ? 1.482 18.021 -1.370 1.00 98.81 74 ALA A O 1
ATOM 574 N N . ILE A 1 75 ? 3.588 17.187 -1.466 1.00 98.81 75 ILE A N 1
ATOM 575 C CA . ILE A 1 75 ? 3.747 16.910 -0.034 1.00 98.81 75 ILE A CA 1
ATOM 576 C C . ILE A 1 75 ? 3.655 18.210 0.757 1.00 98.81 75 ILE A C 1
ATOM 578 O O . ILE A 1 75 ? 2.811 18.320 1.643 1.00 98.81 75 ILE A O 1
ATOM 582 N N . GLU A 1 76 ? 4.428 19.231 0.381 1.00 98.81 76 GLU A N 1
ATOM 583 C CA . GLU A 1 76 ? 4.402 20.530 1.055 1.00 98.81 76 GLU A CA 1
ATOM 584 C C . GLU A 1 76 ? 2.996 21.143 1.081 1.00 98.81 76 GLU A C 1
ATOM 586 O O . GLU A 1 76 ? 2.544 21.644 2.112 1.00 98.81 76 GLU A O 1
ATOM 591 N N . GLU A 1 77 ? 2.282 21.104 -0.049 1.00 98.81 77 GLU A N 1
ATOM 592 C CA . GLU A 1 77 ? 0.927 21.648 -0.125 1.00 98.81 77 GLU A CA 1
ATOM 593 C C . GLU A 1 77 ? -0.055 20.828 0.718 1.00 98.81 77 GLU A C 1
ATOM 595 O O . GLU A 1 77 ? -0.820 21.413 1.485 1.00 98.81 77 GLU A O 1
ATOM 600 N N . ALA A 1 78 ? -0.026 19.496 0.619 1.00 98.62 78 ALA A N 1
ATOM 601 C CA . ALA A 1 78 ? -0.919 18.615 1.369 1.00 98.62 78 ALA A CA 1
ATOM 602 C C . ALA A 1 78 ? -0.708 18.778 2.880 1.00 98.62 78 ALA A C 1
ATOM 604 O O . ALA A 1 78 ? -1.663 19.031 3.619 1.00 98.62 78 ALA A O 1
ATOM 605 N N . HIS A 1 79 ? 0.547 18.758 3.329 1.00 98.62 79 HIS A N 1
ATOM 606 C CA . HIS A 1 79 ? 0.911 18.935 4.732 1.00 98.62 79 HIS A CA 1
ATOM 607 C C . HIS A 1 79 ? 0.558 20.331 5.251 1.00 98.62 79 HIS A C 1
ATOM 609 O O . HIS A 1 79 ? 0.066 20.450 6.374 1.00 98.62 79 HIS A O 1
ATOM 615 N N . SER A 1 80 ? 0.698 21.388 4.437 1.00 98.56 80 SER A N 1
ATOM 616 C CA . SER A 1 80 ? 0.255 22.744 4.816 1.00 98.56 80 SER A CA 1
ATOM 617 C C . SER A 1 80 ? -1.255 22.841 5.083 1.00 98.56 80 SER A C 1
ATOM 619 O O . SER A 1 80 ? -1.708 23.734 5.804 1.00 98.56 80 SER A O 1
ATOM 621 N N . LEU A 1 81 ? -2.029 21.902 4.530 1.00 98.25 81 LEU A N 1
ATOM 622 C CA . LEU A 1 81 ? -3.475 21.770 4.697 1.00 98.25 81 LEU A CA 1
ATOM 623 C C . LEU A 1 81 ? -3.857 20.700 5.736 1.00 98.25 81 LEU A C 1
ATOM 625 O O . LEU A 1 81 ? -5.046 20.494 5.976 1.00 98.25 81 LEU A O 1
ATOM 629 N N . GLY A 1 82 ? -2.877 20.036 6.361 1.00 96.62 82 GLY A N 1
ATOM 630 C CA . GLY A 1 82 ? -3.097 18.953 7.323 1.00 96.62 82 GLY A CA 1
ATOM 631 C C . GLY A 1 82 ? -3.588 17.646 6.693 1.00 96.62 82 GLY A C 1
ATOM 632 O O . GLY A 1 82 ? -4.290 16.886 7.354 1.00 96.62 82 GLY A O 1
ATOM 633 N N . ILE A 1 83 ? -3.265 17.407 5.421 1.00 97.19 83 ILE A N 1
ATOM 634 C CA . ILE A 1 83 ? -3.666 16.228 4.644 1.00 97.19 83 ILE A CA 1
ATOM 635 C C . ILE A 1 83 ? -2.447 15.337 4.414 1.00 97.19 83 ILE A C 1
ATOM 637 O O . ILE A 1 83 ? -1.375 15.836 4.083 1.00 97.19 83 ILE A O 1
ATOM 641 N N . LEU A 1 84 ? -2.627 14.025 4.560 1.00 97.06 84 LEU A N 1
ATOM 642 C CA . LEU A 1 84 ? -1.560 13.038 4.389 1.00 97.06 84 LEU A CA 1
ATOM 643 C C . LEU A 1 84 ? -1.368 12.663 2.912 1.00 97.06 84 LEU A C 1
ATOM 645 O O . LEU A 1 84 ? -2.239 12.875 2.066 1.00 97.06 84 LEU A O 1
ATOM 649 N N . THR A 1 85 ? -0.227 12.070 2.589 1.00 98.50 85 THR A N 1
ATOM 650 C CA . THR A 1 85 ? 0.155 11.683 1.229 1.00 98.50 85 THR A CA 1
ATOM 651 C C . THR A 1 85 ? 0.449 10.194 1.120 1.00 98.50 85 THR A C 1
ATOM 653 O O . THR A 1 85 ? 1.079 9.587 1.983 1.00 98.50 85 THR A O 1
ATOM 656 N N . VAL A 1 86 ? -0.014 9.588 0.028 1.00 98.56 86 VAL A N 1
ATOM 657 C CA . VAL A 1 86 ? 0.229 8.178 -0.283 1.00 98.56 86 VAL A CA 1
ATOM 658 C C . VAL A 1 86 ? 0.746 8.024 -1.710 1.00 98.56 86 VAL A C 1
ATOM 660 O O . VAL A 1 86 ? 0.172 8.589 -2.641 1.00 98.56 86 VAL A O 1
ATOM 663 N N . GLY A 1 87 ? 1.816 7.249 -1.902 1.00 97.94 87 GLY A N 1
ATOM 664 C CA . GLY A 1 87 ? 2.531 7.143 -3.177 1.00 97.94 87 GLY A CA 1
ATOM 665 C C . GLY A 1 87 ? 2.577 5.732 -3.761 1.00 97.94 87 GLY A C 1
ATOM 666 O O . GLY A 1 87 ? 2.990 4.795 -3.090 1.00 97.94 87 GLY A O 1
ATOM 667 N N . HIS A 1 88 ? 2.210 5.589 -5.039 1.00 97.25 88 HIS A N 1
ATOM 668 C CA . HIS A 1 88 ? 2.713 4.509 -5.905 1.00 97.25 88 HIS A CA 1
ATOM 669 C C . HIS A 1 88 ? 3.738 5.143 -6.841 1.00 97.25 88 HIS A C 1
ATOM 671 O O . HIS A 1 88 ? 3.366 5.763 -7.833 1.00 97.25 88 HIS A O 1
ATOM 677 N N . LEU A 1 89 ? 5.024 5.037 -6.509 1.00 96.56 89 LEU A N 1
ATOM 678 C CA . LEU A 1 89 ? 6.078 5.829 -7.149 1.00 96.56 89 LEU A CA 1
ATOM 679 C C . LEU A 1 89 ? 7.061 4.951 -7.918 1.00 96.56 89 LEU A C 1
ATOM 681 O O . LEU A 1 89 ? 7.532 3.958 -7.374 1.00 96.56 89 LEU A O 1
ATOM 685 N N . HIS A 1 90 ? 7.393 5.351 -9.151 1.00 93.69 90 HIS A N 1
ATOM 686 C CA . HIS A 1 90 ? 8.447 4.725 -9.957 1.00 93.69 90 HIS A CA 1
ATOM 687 C C . HIS A 1 90 ? 9.516 5.734 -10.389 1.00 93.69 90 HIS A C 1
ATOM 689 O O . HIS A 1 90 ? 10.695 5.426 -10.278 1.00 93.69 90 HIS A O 1
ATOM 695 N N . ASN A 1 91 ? 9.136 6.923 -10.878 1.00 94.75 91 ASN A N 1
ATOM 696 C CA . ASN A 1 91 ? 10.098 7.941 -11.327 1.00 94.75 91 ASN A CA 1
ATOM 697 C C . ASN A 1 91 ? 10.852 8.600 -10.164 1.00 94.75 91 ASN A C 1
ATOM 699 O O . ASN A 1 91 ? 12.048 8.855 -10.279 1.00 94.75 91 ASN A O 1
ATOM 703 N N . THR A 1 92 ? 10.169 8.834 -9.046 1.00 97.50 92 THR A N 1
ATOM 704 C CA . THR A 1 92 ? 10.785 9.206 -7.767 1.00 97.50 92 THR A CA 1
ATOM 705 C C . THR A 1 92 ? 11.072 7.941 -6.971 1.00 97.50 92 THR A C 1
ATOM 707 O O . THR A 1 92 ? 10.208 7.065 -6.870 1.00 97.50 92 THR A O 1
ATOM 710 N N . SER A 1 93 ? 12.282 7.813 -6.428 1.00 97.81 93 SER A N 1
ATOM 711 C CA . SER A 1 93 ? 12.618 6.665 -5.585 1.00 97.81 93 SER A CA 1
ATOM 712 C C . SER A 1 93 ? 11.905 6.751 -4.232 1.00 97.81 93 SER A C 1
ATOM 714 O O . SER A 1 93 ? 11.555 7.832 -3.760 1.00 97.81 93 SER A O 1
ATOM 716 N N . TRP A 1 94 ? 11.677 5.610 -3.586 1.00 98.44 94 TRP A N 1
ATOM 717 C CA . TRP A 1 94 ? 11.072 5.576 -2.251 1.00 98.44 94 TRP A CA 1
ATOM 718 C C . TRP A 1 94 ? 11.964 6.243 -1.194 1.00 98.44 94 TRP A C 1
ATOM 720 O O . TRP A 1 94 ? 11.451 6.828 -0.246 1.00 98.44 94 TRP A O 1
ATOM 730 N N . THR A 1 95 ? 13.285 6.207 -1.389 1.00 98.50 95 THR A N 1
ATOM 731 C CA . THR A 1 95 ? 14.281 6.889 -0.553 1.00 98.50 95 THR A CA 1
ATOM 732 C C . THR A 1 95 ? 14.081 8.398 -0.642 1.00 98.50 95 THR A C 1
ATOM 734 O O . THR A 1 95 ? 13.818 9.022 0.379 1.00 98.50 95 THR A O 1
ATOM 737 N N . GLU A 1 96 ? 14.091 8.965 -1.855 1.00 98.38 96 GLU A N 1
ATOM 738 C CA . GLU A 1 96 ? 13.850 10.401 -2.064 1.00 98.38 96 GLU A CA 1
ATOM 739 C C . GLU A 1 96 ? 12.467 10.815 -1.549 1.00 98.38 96 GLU A C 1
ATOM 741 O O . GLU A 1 96 ? 12.339 11.803 -0.839 1.00 98.38 96 GLU A O 1
ATOM 746 N N . ALA A 1 97 ? 11.416 10.046 -1.850 1.00 98.62 97 ALA A N 1
ATOM 747 C CA . ALA A 1 97 ? 10.068 10.367 -1.382 1.00 98.62 97 ALA A CA 1
ATOM 748 C C . ALA A 1 97 ? 9.966 10.368 0.153 1.00 98.62 97 ALA A C 1
ATOM 750 O O . ALA A 1 97 ? 9.286 11.217 0.727 1.00 98.62 97 ALA A O 1
ATOM 751 N N . SER A 1 98 ? 10.652 9.437 0.821 1.00 98.75 98 SER A N 1
ATOM 752 C CA . SER A 1 98 ? 10.721 9.383 2.281 1.00 98.75 98 SER A CA 1
ATOM 753 C C . SER A 1 98 ? 11.508 10.554 2.865 1.00 98.75 98 SER A C 1
ATOM 755 O O . SER A 1 98 ? 11.090 11.113 3.876 1.00 98.75 98 SER A O 1
ATOM 757 N N . GLU A 1 99 ? 12.609 10.972 2.237 1.00 98.75 99 GLU A N 1
ATOM 758 C CA . GLU A 1 99 ? 13.368 12.172 2.627 1.00 98.75 99 GLU A CA 1
ATOM 759 C C . GLU A 1 99 ? 12.553 13.460 2.464 1.00 98.75 99 GLU A C 1
ATOM 761 O O . GLU A 1 99 ? 12.669 14.370 3.283 1.00 98.75 99 GLU A O 1
ATOM 766 N N . LEU A 1 100 ? 11.685 13.505 1.450 1.00 98.69 100 LEU A N 1
ATOM 767 C CA . LEU A 1 100 ? 10.732 14.592 1.218 1.00 98.69 100 LEU A CA 1
ATOM 768 C C . LEU A 1 100 ? 9.525 14.558 2.171 1.00 98.69 100 LEU A C 1
ATOM 770 O O . LEU A 1 100 ? 8.740 15.503 2.187 1.00 98.69 100 LEU A O 1
ATOM 774 N N . GLY A 1 101 ? 9.373 13.502 2.976 1.00 98.56 101 GLY A N 1
ATOM 775 C CA . GLY A 1 101 ? 8.338 13.404 4.004 1.00 98.56 101 GLY A CA 1
ATOM 776 C C . GLY A 1 101 ? 7.037 12.732 3.565 1.00 98.56 101 GLY A C 1
ATOM 777 O O . GLY A 1 101 ? 5.998 13.014 4.152 1.00 98.56 101 GLY A O 1
ATOM 778 N N . ILE A 1 102 ? 7.049 11.847 2.563 1.00 98.75 102 ILE A N 1
ATOM 779 C CA . ILE A 1 102 ? 5.848 11.069 2.222 1.00 98.75 102 ILE A CA 1
ATOM 780 C C . ILE A 1 102 ? 5.394 10.193 3.406 1.00 98.75 102 ILE A C 1
ATOM 782 O O . ILE A 1 102 ? 6.214 9.558 4.078 1.00 98.75 102 ILE A O 1
ATOM 786 N N . ASP A 1 103 ? 4.081 10.129 3.645 1.00 98.62 103 ASP A N 1
ATOM 787 C CA . ASP A 1 103 ? 3.517 9.451 4.823 1.00 98.62 103 ASP A CA 1
ATOM 788 C C . ASP A 1 103 ? 3.373 7.931 4.613 1.00 98.62 103 ASP A C 1
ATOM 790 O O . ASP A 1 103 ? 3.658 7.120 5.506 1.00 98.62 103 ASP A O 1
ATOM 794 N N . ASN A 1 104 ? 2.937 7.529 3.417 1.00 98.62 104 ASN A N 1
ATOM 795 C CA . ASN A 1 104 ? 2.711 6.131 3.058 1.00 98.62 104 ASN A CA 1
ATOM 796 C C . ASN A 1 104 ? 3.171 5.813 1.630 1.00 98.62 104 ASN A C 1
ATOM 798 O O . ASN A 1 104 ? 2.912 6.558 0.682 1.00 98.62 104 ASN A O 1
ATOM 802 N N . LEU A 1 105 ? 3.812 4.662 1.470 1.00 98.69 105 LEU A N 1
ATOM 803 C CA . LEU A 1 105 ? 4.134 4.062 0.181 1.00 98.69 105 LEU A CA 1
ATOM 804 C C . LEU A 1 105 ? 3.336 2.774 0.027 1.00 98.69 105 LEU A C 1
ATOM 806 O O . LEU A 1 105 ? 3.186 2.013 0.980 1.00 98.69 105 LEU A O 1
ATOM 810 N N . VAL A 1 106 ? 2.820 2.530 -1.171 1.00 98.19 106 VAL A N 1
ATOM 811 C CA . VAL A 1 106 ? 2.036 1.324 -1.444 1.00 98.19 106 VAL A CA 1
ATOM 812 C C . VAL A 1 106 ? 2.718 0.416 -2.448 1.00 98.19 106 VAL A C 1
ATOM 814 O O . VAL A 1 106 ? 3.494 0.865 -3.292 1.00 98.19 106 VAL A O 1
ATOM 817 N N . HIS A 1 107 ? 2.274 -0.834 -2.397 1.00 97.56 107 HIS A N 1
ATOM 818 C CA . HIS A 1 107 ? 2.627 -1.953 -3.245 1.00 97.56 107 HIS A CA 1
ATOM 819 C C . HIS A 1 107 ? 4.007 -2.530 -2.955 1.00 97.56 107 HIS A C 1
ATOM 821 O O . HIS A 1 107 ? 4.993 -1.823 -2.802 1.00 97.56 107 HIS A O 1
ATOM 827 N N . VAL A 1 108 ? 4.100 -3.858 -2.973 1.00 94.88 108 VAL A N 1
ATOM 828 C CA . VAL A 1 108 ? 5.378 -4.579 -2.902 1.00 94.88 108 VAL A CA 1
ATOM 829 C C . VAL A 1 108 ? 6.265 -4.311 -4.131 1.00 94.88 108 VAL A C 1
ATOM 831 O O . VAL A 1 108 ? 7.469 -4.556 -4.106 1.00 94.88 108 VAL A O 1
ATOM 834 N N . ILE A 1 109 ? 5.695 -3.760 -5.209 1.00 88.19 109 ILE A N 1
ATOM 835 C CA . ILE A 1 109 ? 6.407 -3.415 -6.442 1.00 88.19 109 ILE A CA 1
ATOM 836 C C . ILE A 1 109 ? 7.025 -2.016 -6.333 1.00 88.19 109 ILE A C 1
ATOM 838 O O . ILE A 1 109 ? 6.398 -1.017 -6.674 1.00 88.19 109 ILE A O 1
ATOM 842 N N . VAL A 1 110 ? 8.292 -1.957 -5.915 1.00 88.50 110 VAL A N 1
ATOM 843 C CA . VAL A 1 110 ? 9.071 -0.704 -5.847 1.00 88.50 110 VAL A CA 1
ATOM 844 C C . VAL A 1 110 ? 9.345 -0.147 -7.248 1.00 88.50 110 VAL A C 1
ATOM 846 O O . VAL A 1 110 ? 9.220 1.049 -7.492 1.00 88.50 110 VAL A O 1
ATOM 849 N N . GLY A 1 111 ? 9.738 -1.009 -8.190 1.00 89.25 111 GLY A N 1
ATOM 850 C CA . GLY A 1 111 ? 9.774 -0.709 -9.625 1.00 89.25 111 GLY A CA 1
ATOM 851 C C . GLY A 1 111 ? 10.780 0.355 -10.099 1.00 89.25 111 GLY A C 1
ATOM 852 O O . GLY A 1 111 ? 10.904 0.555 -11.309 1.00 89.25 111 GLY A O 1
ATOM 853 N N . ASN A 1 112 ? 11.517 1.018 -9.203 1.00 95.25 112 ASN A N 1
ATOM 854 C CA . ASN A 1 112 ? 12.507 2.038 -9.554 1.00 95.25 112 ASN A CA 1
ATOM 855 C C . ASN A 1 112 ? 13.871 1.403 -9.889 1.00 95.25 112 ASN A C 1
ATOM 857 O O . ASN A 1 112 ? 14.431 0.621 -9.114 1.00 95.25 112 ASN A O 1
ATOM 861 N N . ALA A 1 113 ? 14.418 1.754 -11.056 1.00 95.56 113 ALA A N 1
ATOM 862 C CA . ALA A 1 113 ? 15.676 1.214 -11.570 1.00 95.56 113 ALA A CA 1
ATOM 863 C C . ALA A 1 113 ? 16.909 1.631 -10.749 1.00 95.56 113 ALA A C 1
ATOM 865 O O . ALA A 1 113 ? 17.921 0.935 -10.784 1.00 95.56 113 ALA A O 1
ATOM 866 N N . SER A 1 114 ? 16.846 2.742 -10.005 1.00 95.62 114 SER A N 1
ATOM 867 C CA . SER A 1 114 ? 17.985 3.286 -9.254 1.00 95.62 114 SER A CA 1
ATOM 868 C C . SER A 1 114 ? 18.495 2.331 -8.170 1.00 95.62 114 SER A C 1
ATOM 870 O O . SER A 1 114 ? 19.687 2.368 -7.840 1.00 95.62 114 SER A O 1
ATOM 872 N N . TYR A 1 115 ? 17.622 1.446 -7.677 1.00 97.06 115 TYR A N 1
ATOM 873 C CA . TYR A 1 115 ? 17.926 0.395 -6.707 1.00 97.06 115 TYR A CA 1
ATOM 874 C C . TYR A 1 115 ? 18.628 -0.824 -7.303 1.00 97.06 115 TYR A C 1
ATOM 876 O O . TYR A 1 115 ? 19.216 -1.612 -6.563 1.00 97.06 115 TYR A O 1
ATOM 884 N N . LEU A 1 116 ? 18.593 -0.985 -8.625 1.00 96.88 116 LEU A N 1
ATOM 885 C CA . LEU A 1 116 ? 19.259 -2.087 -9.302 1.00 96.88 116 LEU A CA 1
ATOM 886 C C . LEU A 1 116 ? 20.751 -1.769 -9.519 1.00 96.88 116 LEU A C 1
ATOM 888 O O . LEU A 1 116 ? 21.111 -0.592 -9.692 1.00 96.88 116 LEU A O 1
ATOM 892 N N . PRO A 1 117 ? 21.620 -2.800 -9.568 1.00 94.75 117 PRO A N 1
ATOM 893 C CA . PRO A 1 117 ? 22.996 -2.652 -10.039 1.00 94.75 117 PRO A CA 1
ATOM 894 C C . PRO A 1 117 ? 23.043 -1.929 -11.390 1.00 94.75 117 PRO A C 1
ATOM 896 O O . PRO A 1 117 ? 22.197 -2.178 -12.254 1.00 94.75 117 PRO A O 1
ATOM 899 N N . GLU A 1 118 ? 24.008 -1.025 -11.570 1.00 94.38 118 GLU A N 1
ATOM 900 C CA . GLU A 1 118 ? 24.076 -0.108 -12.721 1.00 94.38 118 GLU A CA 1
ATOM 901 C C . GLU A 1 118 ? 24.046 -0.862 -14.059 1.00 94.38 118 GLU A C 1
ATOM 903 O O . GLU A 1 118 ? 23.318 -0.495 -14.982 1.00 94.38 118 GLU A O 1
ATOM 908 N N . GLU A 1 119 ? 24.741 -1.995 -14.130 1.00 95.56 119 GLU A N 1
ATOM 909 C CA . GLU A 1 119 ? 24.804 -2.861 -15.301 1.00 95.56 119 GLU A CA 1
ATOM 910 C C . GLU A 1 119 ? 23.466 -3.528 -15.671 1.00 95.56 119 GLU A C 1
ATOM 912 O O . GLU A 1 119 ? 23.299 -3.969 -16.809 1.00 95.56 119 GLU A O 1
ATOM 917 N N . LYS A 1 120 ? 22.497 -3.590 -14.745 1.00 96.62 120 LYS A N 1
ATOM 918 C CA . LYS A 1 120 ? 21.162 -4.171 -14.978 1.00 96.62 120 LYS A CA 1
ATOM 919 C C . LYS A 1 120 ? 20.105 -3.130 -15.349 1.00 96.62 120 LYS A C 1
ATOM 921 O O . LYS A 1 120 ? 19.068 -3.499 -15.897 1.00 96.62 120 LYS A O 1
ATOM 926 N N . GLN A 1 121 ? 20.350 -1.841 -15.111 1.00 95.50 121 GLN A N 1
ATOM 927 C CA . GLN A 1 121 ? 19.334 -0.792 -15.287 1.00 95.50 121 GLN A CA 1
ATOM 928 C C . GLN A 1 121 ? 18.846 -0.670 -16.736 1.00 95.50 121 GLN A C 1
ATOM 930 O O . GLN A 1 121 ? 17.648 -0.534 -16.980 1.00 95.50 121 GLN A O 1
ATOM 935 N N . ALA A 1 122 ? 19.754 -0.786 -17.709 1.00 95.12 122 ALA A N 1
ATOM 936 C CA . ALA A 1 122 ? 19.390 -0.747 -19.125 1.00 95.12 122 ALA A CA 1
ATOM 937 C C . ALA A 1 122 ? 18.521 -1.947 -19.542 1.00 95.12 122 ALA A C 1
ATOM 939 O O . ALA A 1 122 ? 17.599 -1.786 -20.339 1.00 95.12 122 ALA A O 1
ATOM 940 N N . ALA A 1 123 ? 18.785 -3.137 -18.990 1.00 96.25 123 ALA A N 1
ATOM 941 C CA . ALA A 1 123 ? 17.971 -4.326 -19.239 1.00 96.25 123 ALA A CA 1
ATOM 942 C C . ALA A 1 123 ? 16.586 -4.195 -18.589 1.00 96.25 123 ALA A C 1
ATOM 944 O O . ALA A 1 123 ? 15.575 -4.487 -19.222 1.00 96.25 123 ALA A O 1
ATOM 945 N N . TYR A 1 124 ? 16.531 -3.675 -17.362 1.00 96.44 124 TYR A N 1
ATOM 946 C CA . TYR A 1 124 ? 15.272 -3.424 -16.670 1.00 96.44 124 TYR A CA 1
ATOM 947 C C . TYR A 1 124 ? 14.378 -2.419 -17.412 1.00 96.44 124 TYR A C 1
ATOM 949 O O . TYR A 1 124 ? 13.173 -2.628 -17.519 1.00 96.44 124 TYR A O 1
ATOM 957 N N . ALA A 1 125 ? 14.950 -1.371 -18.011 1.00 93.94 125 ALA A N 1
ATOM 958 C CA . ALA A 1 125 ? 14.187 -0.412 -18.814 1.00 93.94 125 ALA A CA 1
ATOM 959 C C . ALA A 1 125 ? 13.453 -1.064 -20.007 1.00 93.94 125 ALA A C 1
ATOM 961 O O . ALA A 1 125 ? 12.392 -0.590 -20.414 1.00 93.94 125 ALA A O 1
ATOM 962 N N . VAL A 1 126 ? 13.980 -2.170 -20.550 1.00 93.81 126 VAL A N 1
ATOM 963 C CA . VAL A 1 126 ? 13.283 -2.962 -21.577 1.00 93.81 126 VAL A CA 1
ATOM 964 C C . VAL A 1 126 ? 12.076 -3.682 -20.974 1.00 93.81 126 VAL A C 1
ATOM 966 O O . VAL A 1 126 ? 11.001 -3.667 -21.570 1.00 93.81 126 VAL A O 1
ATOM 969 N N . GLU A 1 127 ? 12.210 -4.252 -19.778 1.00 94.06 127 GLU A N 1
ATOM 970 C CA . GLU A 1 127 ? 11.119 -4.937 -19.069 1.00 94.06 127 GLU A CA 1
ATOM 971 C C . GLU A 1 127 ? 9.991 -3.968 -18.677 1.00 94.06 127 GLU A C 1
ATOM 973 O O . GLU A 1 127 ? 8.820 -4.299 -18.840 1.00 94.06 127 GLU A O 1
ATOM 978 N N . VAL A 1 128 ? 10.317 -2.726 -18.294 1.00 91.50 128 VAL A N 1
ATOM 979 C CA . VAL A 1 128 ? 9.324 -1.655 -18.049 1.00 91.50 128 VAL A CA 1
ATOM 980 C C . VAL A 1 128 ? 8.406 -1.439 -19.257 1.00 91.50 128 VAL A C 1
ATOM 982 O O . VAL A 1 128 ? 7.204 -1.235 -19.095 1.00 91.50 128 VAL A O 1
ATOM 985 N N . SER A 1 129 ? 8.932 -1.548 -20.481 1.00 87.94 129 SER A N 1
ATOM 986 C CA . SER A 1 129 ? 8.123 -1.400 -21.700 1.00 87.94 129 SER A CA 1
ATOM 987 C C . SER A 1 129 ? 7.148 -2.560 -21.952 1.00 87.94 129 SER A C 1
ATOM 989 O O . SER A 1 129 ? 6.239 -2.421 -22.771 1.00 87.94 129 SER A O 1
ATOM 991 N N . ARG A 1 130 ? 7.310 -3.687 -21.245 1.00 89.31 130 ARG A N 1
ATOM 992 C CA . ARG A 1 130 ? 6.433 -4.863 -21.340 1.00 89.31 130 ARG A CA 1
ATOM 993 C C . ARG A 1 130 ? 5.225 -4.780 -20.404 1.00 89.31 130 ARG A C 1
ATOM 995 O O . ARG A 1 130 ? 4.298 -5.557 -20.580 1.00 89.31 130 ARG A O 1
ATOM 1002 N N . GLY A 1 131 ? 5.187 -3.818 -19.478 1.00 90.19 131 GLY A N 1
ATOM 1003 C CA . GLY A 1 131 ? 4.079 -3.628 -18.542 1.00 90.19 131 GLY A CA 1
ATOM 1004 C C . GLY A 1 131 ? 4.314 -4.352 -17.219 1.00 90.19 131 GLY A C 1
ATOM 1005 O O . GLY A 1 131 ? 5.374 -4.206 -16.615 1.00 90.19 131 GLY A O 1
ATOM 1006 N N . MET A 1 132 ? 3.332 -5.127 -16.751 1.00 92.38 132 MET A N 1
ATOM 1007 C CA . MET A 1 132 ? 3.389 -5.783 -15.436 1.00 92.38 132 MET A CA 1
ATOM 1008 C C . MET A 1 132 ? 4.500 -6.829 -15.302 1.00 92.38 132 MET A C 1
ATOM 1010 O O . MET A 1 132 ? 4.871 -7.173 -14.186 1.00 92.38 132 MET A O 1
ATOM 1014 N N . GLN A 1 133 ? 5.097 -7.279 -16.405 1.00 94.75 133 GLN A N 1
ATOM 1015 C CA . GLN A 1 133 ? 6.290 -8.124 -16.397 1.00 94.75 133 GLN A CA 1
ATOM 1016 C C . GLN A 1 133 ? 7.480 -7.452 -15.696 1.00 94.75 133 GLN A C 1
ATOM 1018 O O . GLN A 1 133 ? 8.312 -8.122 -15.085 1.00 94.75 133 GLN A O 1
ATOM 1023 N N . ALA A 1 134 ? 7.528 -6.116 -15.706 1.00 95.00 134 ALA A N 1
ATOM 1024 C CA . ALA A 1 134 ? 8.528 -5.354 -14.970 1.00 95.00 134 ALA A CA 1
ATOM 1025 C C . ALA A 1 134 ? 8.495 -5.638 -13.460 1.00 95.00 134 ALA A C 1
ATOM 1027 O O . ALA A 1 134 ? 9.532 -5.570 -12.808 1.00 95.00 134 ALA A O 1
ATOM 1028 N N . ALA A 1 135 ? 7.330 -6.001 -12.910 1.00 94.81 135 ALA A N 1
ATOM 1029 C CA . ALA A 1 135 ? 7.169 -6.293 -11.492 1.00 94.81 135 ALA A CA 1
ATOM 1030 C C . ALA A 1 135 ? 8.047 -7.474 -11.048 1.00 94.81 135 ALA A C 1
ATOM 1032 O O . ALA A 1 135 ? 8.843 -7.326 -10.122 1.00 94.81 135 ALA A O 1
ATOM 1033 N N . TYR A 1 136 ? 7.963 -8.627 -11.726 1.00 96.44 136 TYR A N 1
ATOM 1034 C CA . TYR A 1 136 ? 8.824 -9.767 -11.389 1.00 96.44 136 TYR A CA 1
ATOM 1035 C C . TYR A 1 136 ? 10.260 -9.561 -11.873 1.00 96.44 136 TYR A C 1
ATOM 1037 O O . TYR A 1 136 ? 11.196 -9.954 -11.179 1.00 96.44 136 TYR A O 1
ATOM 1045 N N . ALA A 1 137 ? 10.464 -8.891 -13.014 1.00 97.25 137 ALA A N 1
ATOM 1046 C CA . ALA A 1 137 ? 11.804 -8.642 -13.537 1.00 97.25 137 ALA A CA 1
ATOM 1047 C C . ALA A 1 137 ? 12.648 -7.767 -12.596 1.00 97.25 137 ALA A C 1
ATOM 1049 O O . ALA A 1 137 ? 13.853 -7.984 -12.457 1.00 97.25 137 ALA A O 1
ATOM 1050 N N . TRP A 1 138 ? 12.027 -6.806 -11.902 1.00 97.50 138 TRP A N 1
ATOM 1051 C CA . TRP A 1 138 ? 12.711 -6.023 -10.873 1.00 97.50 138 TRP A CA 1
ATOM 1052 C C . TRP A 1 138 ? 13.242 -6.929 -9.757 1.00 97.50 138 TRP A C 1
ATOM 1054 O O . TRP A 1 138 ? 14.420 -6.844 -9.406 1.00 97.50 138 TRP A 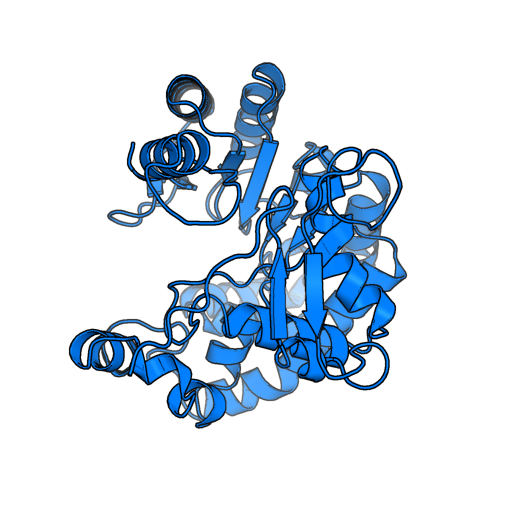O 1
ATOM 1064 N N . PHE A 1 139 ? 12.417 -7.859 -9.263 1.00 97.75 139 PHE A N 1
ATOM 1065 C CA . PHE A 1 139 ? 12.829 -8.823 -8.243 1.00 97.75 139 PHE A CA 1
ATOM 1066 C C . PHE A 1 139 ? 13.899 -9.795 -8.746 1.00 97.75 139 PHE A C 1
ATOM 1068 O O . PHE A 1 139 ? 14.855 -10.073 -8.027 1.00 97.75 139 PHE A O 1
ATOM 1075 N N . GLU A 1 140 ? 13.845 -10.263 -9.992 1.00 96.88 140 GLU A N 1
ATOM 1076 C CA . GLU A 1 140 ? 14.939 -11.060 -10.567 1.00 96.88 140 GLU A CA 1
ATOM 1077 C C . GLU A 1 140 ? 16.280 -10.302 -10.519 1.00 96.88 140 GLU A C 1
ATOM 1079 O O . GLU A 1 140 ? 17.326 -10.879 -10.198 1.00 96.88 140 GLU A O 1
ATOM 1084 N N . MET A 1 141 ? 16.251 -8.995 -10.792 1.00 97.44 141 MET A N 1
ATOM 1085 C CA . MET A 1 141 ? 17.447 -8.168 -10.942 1.00 97.44 141 MET A CA 1
ATOM 1086 C C . MET A 1 141 ? 17.984 -7.590 -9.631 1.00 97.44 141 MET A C 1
ATOM 1088 O O . MET A 1 141 ? 19.204 -7.404 -9.535 1.00 97.44 141 MET A O 1
ATOM 1092 N N . VAL A 1 142 ? 17.125 -7.323 -8.646 1.00 97.50 142 VAL A N 1
ATOM 1093 C CA . VAL A 1 142 ? 17.524 -6.711 -7.375 1.00 97.50 142 VAL A CA 1
ATOM 1094 C C . VAL A 1 142 ? 18.378 -7.662 -6.537 1.00 97.50 142 VAL A C 1
ATOM 1096 O O . VAL A 1 142 ? 18.170 -8.882 -6.507 1.00 97.50 142 VAL A O 1
ATOM 1099 N N . ASP A 1 143 ? 19.348 -7.071 -5.850 1.00 96.94 143 ASP A N 1
ATOM 1100 C CA . ASP A 1 143 ? 20.082 -7.676 -4.747 1.00 96.94 143 ASP A CA 1
ATOM 1101 C C . ASP A 1 143 ? 19.617 -6.992 -3.455 1.00 96.94 143 ASP A C 1
ATOM 1103 O O . ASP A 1 143 ? 19.831 -5.793 -3.276 1.00 96.94 143 ASP A O 1
ATOM 1107 N N . LEU A 1 144 ? 18.928 -7.736 -2.584 1.00 96.75 144 LEU A N 1
ATOM 1108 C CA . LEU A 1 144 ? 18.356 -7.189 -1.350 1.00 96.75 144 LEU A CA 1
ATOM 1109 C C . LEU A 1 144 ? 19.433 -6.831 -0.314 1.00 96.75 144 LEU A C 1
ATOM 1111 O O . LEU A 1 144 ? 19.187 -6.003 0.561 1.00 96.75 144 LEU A O 1
ATOM 1115 N N . GLU A 1 145 ? 20.638 -7.395 -0.427 1.00 96.50 145 GLU A N 1
ATOM 1116 C CA . GLU A 1 145 ? 21.778 -7.061 0.436 1.00 96.50 145 GLU A CA 1
ATOM 1117 C C . GLU A 1 145 ? 22.539 -5.824 -0.067 1.00 96.50 145 GLU A C 1
ATOM 1119 O O . GLU A 1 145 ? 23.426 -5.304 0.616 1.00 96.50 145 GLU A O 1
ATO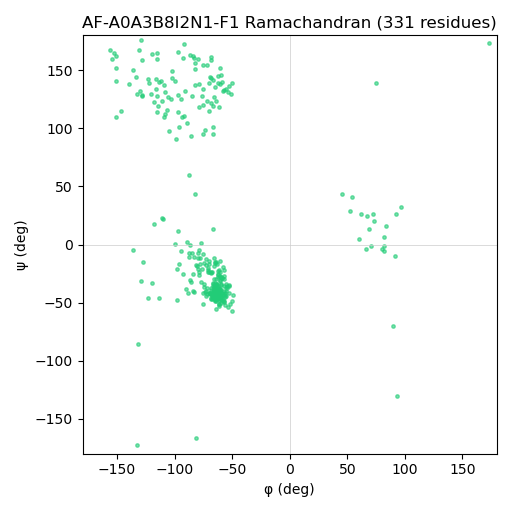M 1124 N N . HIS A 1 146 ? 22.187 -5.313 -1.251 1.00 96.75 146 HIS A N 1
ATOM 1125 C CA . HIS A 1 146 ? 22.863 -4.176 -1.853 1.00 96.75 146 HIS A CA 1
ATOM 1126 C C . HIS A 1 146 ? 22.729 -2.915 -0.975 1.00 96.75 146 HIS A C 1
ATOM 1128 O O . HIS A 1 146 ? 21.627 -2.612 -0.506 1.00 96.75 146 HIS A O 1
ATOM 1134 N N . PRO A 1 147 ? 23.794 -2.097 -0.813 1.00 96.88 147 PRO A N 1
ATOM 1135 C CA . PRO A 1 147 ? 23.772 -0.920 0.061 1.00 96.88 147 PRO A CA 1
ATOM 1136 C C . PRO A 1 147 ? 22.613 0.050 -0.189 1.00 96.88 147 PRO A C 1
ATOM 1138 O O . PRO A 1 147 ? 22.075 0.600 0.761 1.00 96.88 147 PRO A O 1
ATOM 1141 N N . LYS A 1 148 ? 22.181 0.216 -1.445 1.00 96.88 148 LYS A N 1
ATOM 1142 C CA . LYS A 1 148 ? 21.029 1.068 -1.798 1.00 96.88 148 LYS A CA 1
ATOM 1143 C C . LYS A 1 148 ? 19.686 0.550 -1.267 1.00 96.88 148 LYS A C 1
ATOM 1145 O O . LYS A 1 148 ? 18.809 1.349 -0.964 1.00 96.88 148 LYS A O 1
ATOM 1150 N N . ILE A 1 149 ? 19.504 -0.770 -1.177 1.00 98.06 149 ILE A N 1
ATOM 1151 C CA . ILE A 1 149 ? 18.300 -1.360 -0.573 1.00 98.06 149 ILE A CA 1
ATOM 1152 C C . ILE A 1 149 ? 18.354 -1.195 0.945 1.00 98.06 149 ILE A C 1
ATOM 1154 O O . ILE A 1 149 ? 17.358 -0.825 1.557 1.00 98.06 149 ILE A O 1
ATOM 1158 N N . GLN A 1 150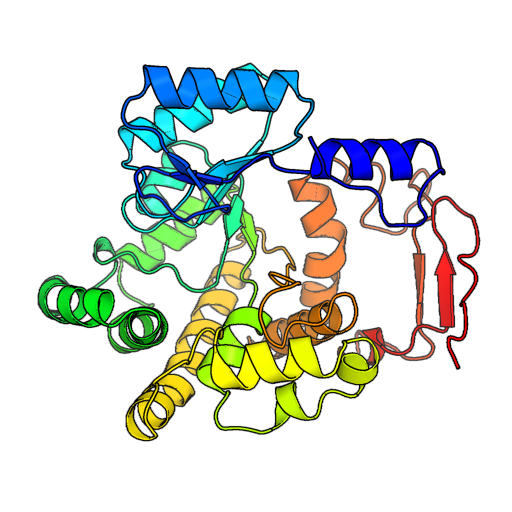 ? 19.527 -1.394 1.549 1.00 97.88 150 GLN A N 1
ATOM 1159 C CA . GLN A 1 150 ? 19.719 -1.170 2.985 1.00 97.88 150 GLN A CA 1
ATOM 1160 C C . GLN A 1 150 ? 19.484 0.301 3.366 1.00 97.88 150 GLN A C 1
ATOM 1162 O O . GLN A 1 150 ? 18.820 0.585 4.358 1.00 97.88 150 GLN A O 1
ATOM 1167 N N . GLU A 1 151 ? 19.967 1.233 2.541 1.00 98.31 151 GLU A N 1
ATOM 1168 C CA . GLU A 1 151 ? 19.693 2.666 2.656 1.00 98.31 151 GLU A CA 1
ATOM 1169 C C . GLU A 1 151 ? 18.196 2.961 2.548 1.00 98.31 151 GLU A C 1
ATOM 1171 O O . GLU A 1 151 ? 17.655 3.592 3.446 1.00 98.31 151 GLU A O 1
ATOM 1176 N N . LEU A 1 152 ? 17.509 2.448 1.520 1.00 98.44 152 LEU A N 1
ATOM 1177 C CA . LEU A 1 152 ? 16.053 2.565 1.390 1.00 98.44 152 LEU A CA 1
ATOM 1178 C C . LEU A 1 152 ? 15.337 2.147 2.681 1.00 98.44 152 LEU A C 1
ATOM 1180 O O . LEU A 1 152 ? 14.597 2.938 3.258 1.00 98.44 152 LEU A O 1
ATOM 1184 N N . ILE A 1 153 ? 15.568 0.918 3.142 1.00 98.62 153 ILE A N 1
ATOM 1185 C CA . ILE A 1 153 ? 14.895 0.357 4.319 1.00 98.62 153 ILE A CA 1
ATOM 1186 C C . ILE A 1 153 ? 15.176 1.218 5.559 1.00 98.62 153 ILE A C 1
ATOM 1188 O O . ILE A 1 153 ? 14.253 1.551 6.307 1.00 98.62 153 ILE A O 1
ATOM 1192 N N . GLN A 1 154 ? 16.435 1.619 5.762 1.00 98.62 154 GLN A N 1
ATOM 1193 C CA . GLN A 1 154 ? 16.824 2.448 6.899 1.00 98.62 154 GLN A CA 1
ATOM 1194 C C . GLN A 1 154 ? 16.191 3.842 6.835 1.00 98.62 154 GLN A C 1
ATOM 1196 O O . GLN A 1 154 ? 15.767 4.354 7.874 1.00 98.62 154 GLN A O 1
ATOM 1201 N N . THR A 1 155 ? 16.105 4.456 5.654 1.00 98.81 155 THR A N 1
ATOM 1202 C CA . THR A 1 155 ? 15.469 5.765 5.461 1.00 98.81 155 THR A CA 1
ATOM 1203 C C . THR A 1 155 ? 13.983 5.693 5.798 1.00 98.81 155 THR A C 1
ATOM 1205 O O . THR A 1 155 ? 13.517 6.495 6.607 1.00 98.81 155 THR A O 1
ATOM 1208 N N . LEU A 1 156 ? 13.265 4.675 5.304 1.00 98.81 156 LEU A N 1
ATOM 1209 C CA . LEU A 1 156 ? 11.851 4.463 5.641 1.00 98.81 156 LEU A CA 1
ATOM 1210 C C . LEU A 1 156 ? 11.641 4.325 7.154 1.00 98.81 156 LEU A C 1
ATOM 1212 O O . LEU A 1 156 ? 10.796 5.008 7.733 1.00 98.81 156 LEU A O 1
ATOM 1216 N N . ALA A 1 157 ? 12.443 3.478 7.806 1.00 98.62 157 ALA A N 1
ATOM 1217 C CA . ALA A 1 157 ? 12.352 3.250 9.246 1.00 98.62 157 ALA A CA 1
ATOM 1218 C C . ALA A 1 157 ? 12.674 4.517 10.057 1.00 98.62 157 ALA A C 1
ATOM 1220 O O . ALA A 1 157 ? 11.996 4.819 11.038 1.00 98.62 157 ALA A O 1
ATOM 1221 N N . THR A 1 158 ? 13.693 5.274 9.641 1.00 98.62 158 THR A N 1
ATOM 1222 C CA . THR A 1 158 ? 14.150 6.488 10.340 1.00 98.62 158 THR A CA 1
ATOM 1223 C C . THR A 1 158 ? 13.137 7.619 10.226 1.00 98.62 158 THR A C 1
ATOM 1225 O O . THR A 1 158 ? 12.858 8.292 11.218 1.00 98.62 158 THR A O 1
ATOM 1228 N N . ASN A 1 159 ? 12.569 7.809 9.037 1.00 98.62 159 ASN A N 1
ATOM 1229 C CA . ASN A 1 159 ? 11.628 8.893 8.771 1.00 98.62 159 ASN A CA 1
ATOM 1230 C C . ASN A 1 159 ? 10.199 8.541 9.202 1.00 98.62 159 ASN A C 1
ATOM 1232 O O . ASN A 1 159 ? 9.337 9.414 9.252 1.00 98.62 159 ASN A O 1
ATOM 1236 N N . GLY A 1 160 ? 9.942 7.276 9.547 1.00 97.88 160 GLY A N 1
ATOM 1237 C CA . GLY A 1 160 ? 8.612 6.804 9.916 1.00 97.88 160 GLY A CA 1
ATOM 1238 C C . GLY A 1 160 ? 7.664 6.680 8.721 1.00 97.88 160 GLY A C 1
ATOM 1239 O O . GLY A 1 160 ? 6.452 6.652 8.925 1.00 97.88 160 GLY A O 1
ATOM 1240 N N . THR A 1 161 ? 8.194 6.591 7.497 1.00 98.69 161 THR A N 1
ATOM 1241 C CA . THR A 1 161 ? 7.393 6.350 6.293 1.00 98.69 161 THR A CA 1
ATOM 1242 C C . THR A 1 161 ? 6.827 4.934 6.345 1.00 98.69 161 THR A C 1
ATOM 1244 O O . THR A 1 161 ? 7.563 3.951 6.452 1.00 98.69 161 THR A O 1
ATOM 1247 N N . SER A 1 162 ? 5.503 4.830 6.288 1.00 98.69 162 SER A N 1
ATOM 1248 C CA . SER A 1 162 ? 4.804 3.544 6.327 1.00 98.69 162 SER A CA 1
ATOM 1249 C C . SER A 1 162 ? 4.764 2.867 4.957 1.00 98.69 162 SER A C 1
ATOM 1251 O O . SER A 1 162 ? 4.843 3.537 3.924 1.00 98.69 162 SER A O 1
ATOM 1253 N N . VAL A 1 163 ? 4.610 1.541 4.946 1.00 98.88 163 VAL A N 1
ATOM 1254 C CA . VAL A 1 163 ? 4.476 0.751 3.714 1.00 98.88 163 VAL A CA 1
ATOM 1255 C C . VAL A 1 163 ? 3.250 -0.153 3.788 1.00 98.88 163 VAL A C 1
ATOM 1257 O O . VAL A 1 163 ? 3.095 -0.919 4.737 1.00 98.88 163 VAL A O 1
ATOM 1260 N N . ASP A 1 164 ? 2.406 -0.101 2.763 1.00 98.69 164 ASP A N 1
ATOM 1261 C CA . ASP A 1 164 ? 1.317 -1.055 2.552 1.00 98.69 164 ASP A CA 1
ATOM 1262 C C . ASP A 1 164 ? 1.635 -1.952 1.345 1.00 98.69 164 ASP A C 1
ATOM 1264 O O . ASP A 1 164 ? 1.658 -1.464 0.214 1.00 98.69 164 ASP A O 1
ATOM 1268 N N . PRO A 1 165 ? 1.926 -3.249 1.526 1.00 98.38 165 PRO A N 1
ATOM 1269 C CA . PRO A 1 165 ? 2.474 -4.056 0.445 1.00 98.38 165 PRO A CA 1
ATOM 1270 C C . PRO A 1 165 ? 1.414 -4.538 -0.552 1.00 98.38 165 PRO A C 1
ATOM 1272 O O . PRO A 1 165 ? 1.760 -4.825 -1.703 1.00 98.38 165 PRO A O 1
ATOM 1275 N N . THR A 1 166 ? 0.132 -4.589 -0.175 1.00 98.56 166 THR A N 1
ATOM 1276 C CA . THR A 1 166 ? -0.966 -5.090 -1.026 1.00 98.56 166 THR A CA 1
ATOM 1277 C C . THR A 1 166 ? -0.615 -6.405 -1.743 1.00 98.56 166 THR A C 1
ATOM 1279 O O . THR A 1 166 ? -0.826 -6.547 -2.951 1.00 98.56 166 THR A O 1
ATOM 1282 N N . LEU A 1 167 ? 0.000 -7.348 -1.024 1.00 98.75 167 LEU A N 1
ATOM 1283 C CA . LEU A 1 167 ? 0.576 -8.581 -1.570 1.00 98.75 167 LEU A CA 1
ATOM 1284 C C . LEU A 1 167 ? -0.428 -9.355 -2.420 1.00 98.75 167 LEU A C 1
ATOM 1286 O O . LEU A 1 167 ? -0.082 -9.828 -3.500 1.00 98.75 167 LEU A O 1
ATOM 1290 N N . VAL A 1 168 ? -1.680 -9.441 -1.978 1.00 98.31 168 VAL A N 1
ATOM 1291 C CA . VAL A 1 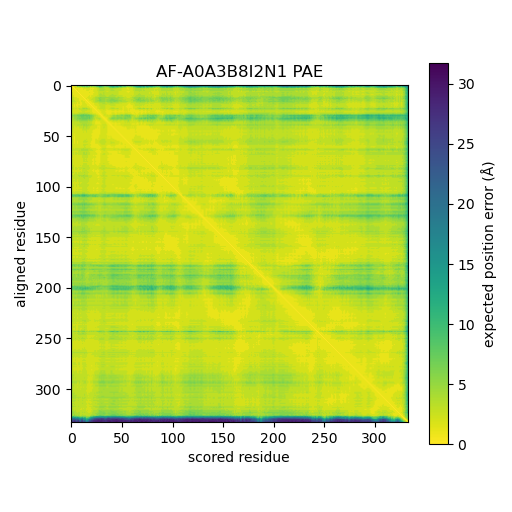168 ? -2.741 -10.200 -2.644 1.00 98.31 168 VAL A CA 1
ATOM 1292 C C . VAL A 1 168 ? -2.966 -9.760 -4.093 1.00 98.31 168 VAL A C 1
ATOM 1294 O O . VAL A 1 168 ? -3.191 -10.614 -4.952 1.00 98.31 168 VAL A O 1
ATOM 1297 N N . ALA A 1 169 ? -2.835 -8.464 -4.396 1.00 97.06 169 ALA A N 1
ATOM 1298 C CA . ALA A 1 169 ? -3.017 -7.931 -5.745 1.00 97.06 169 ALA A CA 1
ATOM 1299 C C . ALA A 1 169 ? -1.936 -8.434 -6.714 1.00 97.06 169 ALA A C 1
ATOM 1301 O O . ALA A 1 169 ? -2.225 -8.794 -7.857 1.00 97.06 169 ALA A O 1
ATOM 1302 N N . PHE A 1 170 ? -0.689 -8.507 -6.244 1.00 97.25 170 PHE A N 1
ATOM 1303 C CA . PHE A 1 170 ? 0.443 -8.949 -7.057 1.00 97.25 170 PHE A CA 1
ATOM 1304 C C . PHE A 1 170 ? 0.606 -10.464 -7.050 1.00 97.25 170 PHE A C 1
ATOM 1306 O O . PHE A 1 170 ? 0.943 -11.026 -8.087 1.00 97.25 170 PHE A O 1
ATOM 1313 N N . HIS A 1 171 ? 0.271 -11.143 -5.954 1.00 97.88 171 HIS A N 1
ATOM 1314 C CA . HIS A 1 171 ? 0.235 -12.601 -5.913 1.00 97.88 171 HIS A CA 1
ATOM 1315 C C . HIS A 1 171 ? -0.815 -13.143 -6.898 1.00 97.88 171 HIS A C 1
ATOM 1317 O O . HIS A 1 171 ? -0.533 -14.071 -7.653 1.00 97.88 171 HIS A O 1
ATOM 1323 N N . ALA A 1 172 ? -1.994 -12.512 -6.993 1.00 96.25 172 ALA A N 1
ATOM 1324 C CA . ALA A 1 172 ? -3.000 -12.869 -7.998 1.00 96.25 172 ALA A CA 1
ATOM 1325 C C . ALA A 1 172 ? -2.502 -12.706 -9.445 1.00 96.25 172 ALA A C 1
ATOM 1327 O O . ALA A 1 172 ? -2.911 -13.459 -10.330 1.00 96.25 172 ALA A O 1
ATOM 1328 N N . ALA A 1 173 ? -1.601 -11.751 -9.692 1.00 95.31 173 ALA A N 1
ATOM 1329 C CA . ALA A 1 173 ? -0.956 -11.590 -10.990 1.00 95.31 173 ALA A CA 1
ATOM 1330 C C . ALA A 1 173 ? 0.119 -12.666 -11.224 1.00 95.31 173 ALA A C 1
ATOM 1332 O O . ALA A 1 173 ? 0.081 -13.353 -12.245 1.00 95.31 173 ALA A O 1
ATOM 1333 N N . PHE A 1 174 ? 1.038 -12.839 -10.270 1.00 97.06 174 PHE A N 1
ATOM 1334 C CA . PHE A 1 174 ? 2.201 -13.726 -10.375 1.00 97.06 174 PHE A CA 1
ATOM 1335 C C . PHE A 1 174 ? 1.805 -15.201 -10.443 1.00 97.06 174 PHE A C 1
ATOM 1337 O O . PHE A 1 174 ? 2.448 -15.956 -11.158 1.00 97.06 174 PHE A O 1
ATOM 1344 N N . PHE A 1 175 ? 0.727 -15.592 -9.760 1.00 97.06 175 PHE A N 1
ATOM 1345 C CA . PHE A 1 175 ? 0.202 -16.961 -9.723 1.00 97.06 175 PHE A CA 1
ATOM 1346 C C . PHE A 1 175 ? -1.130 -17.100 -10.463 1.00 97.06 175 PHE A C 1
ATOM 1348 O O . PHE A 1 175 ? -1.923 -18.002 -10.185 1.00 97.06 175 PHE A O 1
ATOM 1355 N N . GLY A 1 176 ? -1.435 -16.190 -11.389 1.00 94.88 176 GLY A N 1
ATOM 1356 C CA . GLY A 1 176 ? -2.711 -16.226 -12.104 1.00 94.88 176 GLY A CA 1
ATOM 1357 C C . GLY A 1 176 ? -2.796 -17.285 -13.207 1.00 94.88 176 GLY A C 1
ATOM 1358 O O . GLY A 1 176 ? -3.839 -17.400 -13.851 1.00 94.88 176 GLY A O 1
ATOM 1359 N N . ASP A 1 177 ? -1.751 -18.084 -13.415 1.00 95.12 177 ASP A N 1
ATOM 1360 C CA . ASP A 1 177 ? -1.793 -19.362 -14.132 1.00 95.12 177 ASP A CA 1
ATOM 1361 C C . ASP A 1 177 ? -2.373 -20.507 -13.283 1.00 95.12 177 ASP A C 1
ATOM 1363 O O . ASP A 1 177 ? -2.740 -21.548 -13.825 1.00 95.12 177 ASP A O 1
ATOM 1367 N N . THR A 1 178 ? -2.542 -20.291 -11.976 1.00 94.44 178 THR A N 1
ATOM 1368 C CA . THR A 1 178 ? -3.247 -21.200 -11.066 1.00 94.44 178 THR A CA 1
ATOM 1369 C C . THR A 1 178 ? -4.739 -20.857 -10.948 1.00 94.44 178 THR A C 1
ATOM 1371 O O . THR A 1 178 ? -5.219 -19.824 -11.439 1.00 94.44 178 THR A O 1
ATOM 1374 N N . ASP A 1 179 ? -5.483 -21.730 -10.266 1.00 91.88 179 ASP A N 1
ATOM 1375 C CA . ASP A 1 179 ? -6.918 -21.571 -10.015 1.00 91.88 179 ASP A CA 1
ATOM 1376 C C . ASP A 1 179 ? -7.239 -20.909 -8.663 1.00 91.88 179 ASP A C 1
ATOM 1378 O O . ASP A 1 179 ? -8.391 -20.555 -8.417 1.00 91.88 179 ASP A O 1
ATOM 1382 N N . GLN A 1 180 ? -6.234 -20.649 -7.812 1.00 91.75 180 GLN A N 1
ATOM 1383 C CA . GLN A 1 180 ? -6.403 -20.181 -6.425 1.00 91.75 180 GLN A CA 1
ATOM 1384 C C . GLN A 1 180 ? -7.368 -18.992 -6.284 1.00 91.75 180 GLN A C 1
ATOM 1386 O O . GLN A 1 180 ? -8.200 -18.964 -5.377 1.00 91.75 180 GLN A O 1
ATOM 1391 N N . TYR A 1 181 ? -7.265 -18.007 -7.178 1.00 92.75 181 TYR A N 1
ATOM 1392 C CA . TYR A 1 181 ? -8.107 -16.808 -7.154 1.00 92.75 181 TYR A CA 1
ATOM 1393 C C . TYR A 1 181 ? -9.368 -16.929 -8.011 1.00 92.75 181 TYR A C 1
ATOM 1395 O O . TYR A 1 181 ? -10.362 -16.266 -7.725 1.00 92.75 181 TYR A O 1
ATOM 1403 N N . LYS A 1 182 ? -9.342 -17.779 -9.043 1.00 91.06 182 LYS A N 1
ATOM 1404 C CA . LYS A 1 182 ? -10.458 -17.989 -9.982 1.00 91.06 182 LYS A CA 1
ATOM 1405 C C . LYS A 1 182 ? -11.540 -18.892 -9.396 1.00 91.06 182 LYS A C 1
ATOM 1407 O O . LYS A 1 182 ? -12.704 -18.766 -9.763 1.00 91.06 182 LYS A O 1
ATOM 1412 N N . GLU A 1 183 ? -11.165 -19.765 -8.467 1.00 91.62 183 GLU A N 1
ATOM 1413 C CA . GLU A 1 183 ? -12.071 -20.650 -7.730 1.00 91.62 183 GLU A CA 1
ATOM 1414 C C . GLU A 1 183 ? -12.469 -20.088 -6.357 1.00 91.62 183 GLU A C 1
ATOM 1416 O O . GLU A 1 183 ? -13.073 -20.795 -5.549 1.00 91.62 183 GLU A O 1
ATOM 1421 N N . ASN A 1 184 ? -12.177 -18.811 -6.077 1.00 92.56 184 ASN A N 1
ATOM 1422 C CA . ASN A 1 184 ? -12.574 -18.178 -4.823 1.00 92.56 184 ASN A CA 1
ATOM 1423 C C . ASN A 1 184 ? -14.115 -18.158 -4.691 1.00 92.56 184 ASN A C 1
ATOM 1425 O O . ASN A 1 184 ? -14.782 -17.480 -5.480 1.00 92.56 184 ASN A O 1
ATOM 1429 N N . PRO A 1 185 ? -14.710 -18.812 -3.670 1.00 92.56 185 PRO A N 1
ATOM 1430 C CA . PRO A 1 185 ? -16.160 -18.821 -3.474 1.00 92.56 185 PRO A CA 1
ATOM 1431 C C . PRO A 1 185 ? -16.777 -17.423 -3.332 1.00 92.56 185 PRO A C 1
ATOM 1433 O O . PRO A 1 185 ? -17.939 -17.220 -3.683 1.00 92.56 185 PRO A O 1
ATOM 1436 N N . ALA A 1 186 ? -16.007 -16.438 -2.856 1.00 91.88 186 ALA A N 1
ATOM 1437 C CA . ALA A 1 186 ? -16.459 -15.059 -2.708 1.00 91.88 186 ALA A CA 1
ATOM 1438 C C . ALA A 1 186 ? -16.776 -14.375 -4.055 1.00 91.88 186 ALA A C 1
ATOM 1440 O O . ALA A 1 186 ? -17.502 -13.376 -4.074 1.00 91.88 186 ALA A O 1
ATOM 1441 N N . LEU A 1 187 ? -16.318 -14.938 -5.183 1.00 92.62 187 LEU A N 1
ATOM 1442 C CA . LEU A 1 187 ? -16.689 -14.496 -6.532 1.00 92.62 187 LEU A CA 1
ATOM 1443 C C . LEU A 1 187 ? -18.183 -14.666 -6.831 1.00 92.62 187 LEU A C 1
ATOM 1445 O O . LEU A 1 187 ? -18.690 -14.000 -7.729 1.00 92.62 187 LEU A O 1
ATOM 1449 N N . ALA A 1 188 ? -18.919 -15.472 -6.057 1.00 91.62 188 ALA A N 1
ATOM 1450 C CA . ALA A 1 188 ? -20.376 -15.572 -6.174 1.00 91.62 188 ALA A CA 1
ATOM 1451 C C . ALA A 1 188 ? -21.100 -14.222 -5.971 1.00 91.62 188 ALA A C 1
ATOM 1453 O O . ALA A 1 188 ? -22.233 -14.060 -6.418 1.00 91.62 188 ALA A O 1
ATOM 1454 N N . ASN A 1 189 ? -20.442 -13.238 -5.342 1.00 88.31 189 ASN A N 1
ATOM 1455 C CA . ASN A 1 189 ? -20.966 -11.880 -5.168 1.00 88.31 189 ASN A CA 1
ATOM 1456 C C . ASN A 1 189 ? -20.815 -10.988 -6.417 1.00 88.31 189 ASN A C 1
ATOM 1458 O O . ASN A 1 189 ? -21.309 -9.860 -6.431 1.00 88.31 189 ASN A O 1
ATOM 1462 N N . TYR A 1 190 ? -20.121 -11.460 -7.454 1.00 90.94 190 TYR A N 1
ATOM 1463 C CA . TYR A 1 190 ? -19.849 -10.708 -8.674 1.00 90.94 190 TYR A CA 1
ATOM 1464 C C . TYR A 1 190 ? -20.755 -11.145 -9.821 1.00 90.94 190 TYR A C 1
ATOM 1466 O O . TYR A 1 190 ? -21.165 -12.300 -9.932 1.00 90.94 190 TYR A O 1
ATOM 1474 N N . SER A 1 191 ? -21.064 -10.208 -10.721 1.00 93.25 191 SER A N 1
ATOM 1475 C CA . SER A 1 191 ? -21.805 -10.551 -11.932 1.00 93.25 191 SER A CA 1
ATOM 1476 C C . SER A 1 191 ? -20.935 -11.407 -12.866 1.00 93.25 191 SER A C 1
ATOM 1478 O O . SER A 1 191 ? -19.737 -11.138 -12.998 1.00 93.25 191 SER A O 1
ATOM 1480 N N . PRO A 1 192 ? -21.520 -12.380 -13.592 1.00 92.81 192 PRO A N 1
ATOM 1481 C CA . PRO A 1 192 ? -20.772 -13.172 -14.569 1.00 92.81 192 PRO A 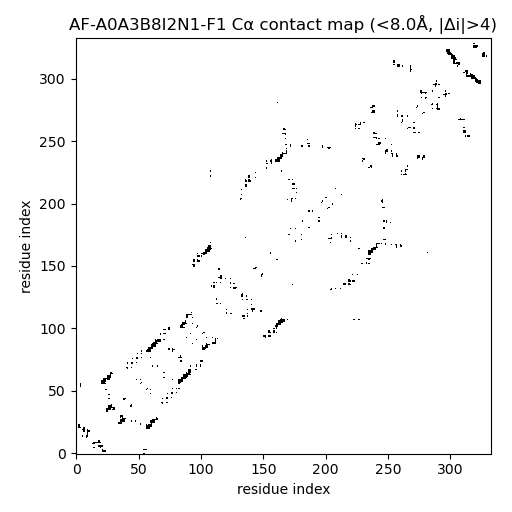CA 1
ATOM 1482 C C . PRO A 1 192 ? -20.038 -12.317 -15.610 1.00 92.81 192 PRO A C 1
ATOM 1484 O O . PRO A 1 192 ? -18.912 -12.630 -15.971 1.00 92.81 192 PRO A O 1
ATOM 1487 N N . ALA A 1 193 ? -20.631 -11.192 -16.029 1.00 93.88 193 ALA A N 1
ATOM 1488 C CA . ALA A 1 193 ? -20.012 -10.263 -16.977 1.00 93.88 193 ALA A CA 1
ATOM 1489 C C . ALA A 1 193 ? -18.741 -9.597 -16.422 1.00 93.88 193 ALA A C 1
ATOM 1491 O O . ALA A 1 193 ? -17.797 -9.337 -17.163 1.00 93.88 193 ALA A O 1
ATOM 1492 N N . MET A 1 194 ? -18.698 -9.320 -15.116 1.00 91.81 194 MET A N 1
ATOM 1493 C CA . MET A 1 194 ? -17.512 -8.756 -14.475 1.00 91.81 194 MET A CA 1
ATOM 1494 C C . MET A 1 194 ? -16.395 -9.798 -14.353 1.00 91.81 194 MET A C 1
ATOM 1496 O O . MET A 1 194 ? -15.246 -9.485 -14.654 1.00 91.81 194 MET A O 1
ATOM 1500 N N . ILE A 1 195 ? -16.739 -11.045 -14.019 1.00 92.69 195 ILE A N 1
ATOM 1501 C CA . ILE A 1 195 ? -15.792 -12.174 -14.004 1.00 92.69 195 ILE A CA 1
ATOM 1502 C C . ILE A 1 195 ? -15.243 -12.448 -15.417 1.00 92.69 195 ILE A C 1
ATOM 1504 O O . ILE A 1 195 ? -14.043 -12.666 -15.598 1.00 92.69 195 ILE A O 1
ATOM 1508 N N . GLU A 1 196 ? -16.099 -12.384 -16.440 1.00 92.12 196 GLU A N 1
ATOM 1509 C CA . GLU A 1 196 ? -15.695 -12.519 -17.842 1.00 92.12 196 GLU A CA 1
ATOM 1510 C C . GLU A 1 196 ? -14.744 -11.390 -18.260 1.00 92.12 196 GLU A C 1
ATOM 1512 O O . GLU A 1 196 ? -13.697 -11.657 -18.853 1.00 92.12 196 GLU A O 1
ATOM 1517 N N . ASN A 1 197 ? -15.044 -10.140 -17.888 1.00 91.75 197 ASN A N 1
ATOM 1518 C CA . ASN A 1 197 ? -14.166 -8.994 -18.129 1.00 91.75 197 ASN A CA 1
ATOM 1519 C C . ASN A 1 197 ? -12.778 -9.187 -17.493 1.00 91.75 197 ASN A C 1
ATOM 1521 O O . ASN A 1 197 ? -11.765 -8.932 -18.145 1.00 91.75 197 ASN A O 1
ATOM 1525 N N . TRP A 1 198 ? -12.715 -9.690 -16.258 1.00 91.81 198 TRP A N 1
ATOM 1526 C CA . TRP A 1 198 ? -11.445 -9.998 -15.591 1.00 91.81 198 TRP A CA 1
ATOM 1527 C C . TRP A 1 198 ? -10.668 -11.129 -16.254 1.00 91.81 198 TRP A C 1
ATOM 1529 O O . TRP A 1 198 ? -9.442 -11.139 -16.224 1.00 91.81 198 TRP A O 1
ATOM 1539 N N . SER A 1 199 ? -11.362 -12.071 -16.887 1.00 86.25 199 SER A N 1
ATOM 1540 C CA . SER A 1 199 ? -10.726 -13.175 -17.610 1.00 86.25 199 SER A CA 1
ATOM 1541 C C . SER A 1 199 ? -10.199 -12.776 -18.991 1.00 86.25 199 SER A C 1
ATOM 1543 O O . SER A 1 199 ? -9.323 -13.455 -19.518 1.00 86.25 199 SER A O 1
ATOM 1545 N N . THR A 1 200 ? -10.738 -11.715 -19.603 1.00 84.75 200 THR A N 1
ATOM 1546 C CA . THR A 1 200 ? -10.567 -11.476 -21.051 1.00 84.75 200 THR A CA 1
ATOM 1547 C C . THR A 1 200 ? -10.079 -10.083 -21.438 1.00 84.75 200 THR A C 1
ATOM 1549 O O . THR A 1 200 ? -9.400 -9.955 -22.455 1.00 84.75 200 THR A O 1
ATOM 1552 N N . LEU A 1 201 ? -10.417 -9.044 -20.672 1.00 81.81 201 LEU A N 1
ATOM 1553 C CA . LEU A 1 201 ? -10.201 -7.648 -21.067 1.00 81.81 201 LEU A CA 1
ATOM 1554 C C . LEU A 1 201 ? -9.287 -6.885 -20.112 1.00 81.81 201 LEU A C 1
ATOM 1556 O O . LEU A 1 201 ? -8.560 -6.001 -20.558 1.00 81.81 201 LEU A O 1
ATOM 1560 N N . PHE A 1 202 ? -9.322 -7.198 -18.815 1.00 85.56 202 PHE A N 1
ATOM 1561 C CA . PHE A 1 202 ? -8.528 -6.471 -17.830 1.00 85.56 202 PHE A CA 1
ATOM 1562 C C . PHE A 1 202 ? -8.138 -7.343 -16.635 1.00 85.56 202 PHE A C 1
ATOM 1564 O O . PHE A 1 202 ? -8.976 -7.666 -15.797 1.00 85.56 202 PHE A O 1
ATOM 1571 N N . ASN A 1 203 ? -6.849 -7.673 -16.548 1.00 89.31 203 ASN A N 1
ATOM 1572 C CA . ASN A 1 203 ? -6.157 -8.174 -15.361 1.00 89.31 203 ASN A CA 1
ATOM 1573 C C . ASN A 1 203 ? -4.655 -7.861 -15.477 1.00 89.31 203 ASN A C 1
ATOM 1575 O O . ASN A 1 203 ? -4.174 -7.459 -16.539 1.00 89.31 203 ASN A O 1
ATOM 1579 N N . PHE A 1 204 ? -3.918 -8.006 -14.378 1.00 91.75 204 PHE A N 1
ATOM 1580 C CA . PHE A 1 204 ? -2.506 -7.617 -14.318 1.00 91.75 204 PHE A CA 1
ATOM 1581 C C . PHE A 1 204 ? -1.560 -8.550 -15.080 1.00 91.75 204 PHE A C 1
ATOM 1583 O O . PHE A 1 204 ? -0.450 -8.139 -15.396 1.00 91.75 204 PHE A O 1
ATOM 1590 N N . ASN A 1 205 ? -1.982 -9.767 -15.419 1.00 92.75 205 ASN A N 1
ATOM 1591 C CA . ASN A 1 205 ? -1.174 -10.727 -16.172 1.00 92.75 205 ASN A CA 1
ATOM 1592 C C . ASN A 1 205 ? -1.710 -10.973 -17.591 1.00 92.75 205 ASN A C 1
ATOM 1594 O O . ASN A 1 205 ? -1.428 -11.997 -18.217 1.00 92.75 205 ASN A O 1
ATOM 1598 N N . LEU A 1 206 ? -2.476 -10.022 -18.131 1.00 90.50 206 LEU A N 1
ATOM 1599 C CA . LEU A 1 206 ? -3.064 -10.154 -19.453 1.00 90.50 206 LEU A CA 1
ATOM 1600 C C . LEU A 1 206 ? -1.950 -10.222 -20.503 1.00 90.50 206 LEU A C 1
ATOM 1602 O O . LEU A 1 206 ? -1.112 -9.328 -20.607 1.00 90.50 206 LEU A O 1
ATOM 1606 N N . GLY A 1 207 ? -1.955 -11.293 -21.296 1.00 90.56 207 GLY A N 1
ATOM 1607 C CA . GLY A 1 207 ? -0.937 -11.536 -22.318 1.00 90.56 207 GLY A CA 1
ATOM 1608 C C . GLY A 1 207 ? 0.360 -12.162 -21.798 1.00 90.56 207 GLY A C 1
ATOM 1609 O O . GLY A 1 207 ? 1.297 -12.298 -22.582 1.00 90.56 207 GLY A O 1
ATOM 1610 N N . TRP A 1 208 ? 0.425 -12.558 -20.524 1.00 95.25 208 TRP A N 1
ATOM 1611 C CA . TRP A 1 208 ? 1.543 -13.349 -20.014 1.00 95.25 208 TRP A CA 1
ATOM 1612 C C . TRP A 1 208 ? 1.557 -14.746 -20.641 1.00 95.25 208 TRP A C 1
ATOM 1614 O O . TRP A 1 208 ? 0.521 -15.369 -20.887 1.00 95.25 208 TRP A O 1
ATOM 1624 N N . THR A 1 209 ? 2.761 -15.224 -20.920 1.00 96.38 209 THR A N 1
ATOM 1625 C CA . THR A 1 209 ? 3.053 -16.558 -21.447 1.00 96.38 209 THR A CA 1
ATOM 1626 C C . THR A 1 209 ? 3.450 -17.507 -20.312 1.00 96.38 209 THR A C 1
ATOM 1628 O O . THR A 1 209 ? 3.794 -17.038 -19.230 1.00 96.38 209 THR A O 1
ATOM 1631 N N . PRO A 1 210 ? 3.473 -18.837 -20.532 1.00 97.62 210 PRO A N 1
ATOM 1632 C CA . PRO A 1 210 ? 4.019 -19.770 -19.542 1.00 97.62 210 PRO A CA 1
ATOM 1633 C C . PRO A 1 210 ? 5.440 -19.410 -19.074 1.00 97.62 210 PRO A C 1
ATOM 1635 O O . PRO A 1 210 ? 5.731 -19.522 -17.892 1.00 97.62 210 PRO A O 1
ATOM 1638 N N . GLU A 1 211 ? 6.289 -18.887 -19.967 1.00 97.00 211 GLU A N 1
ATOM 1639 C CA . GLU A 1 211 ? 7.643 -18.429 -19.615 1.00 97.00 211 GLU A CA 1
ATOM 1640 C C . GLU A 1 211 ? 7.627 -17.224 -18.660 1.00 97.00 211 GLU A C 1
ATOM 1642 O O . GLU A 1 211 ? 8.505 -17.094 -17.808 1.00 97.00 211 GLU A O 1
ATOM 1647 N N . ASP A 1 212 ? 6.629 -16.343 -18.769 1.00 97.69 212 ASP A N 1
ATOM 1648 C CA . ASP A 1 212 ? 6.485 -15.226 -17.835 1.00 97.69 212 ASP A CA 1
ATOM 1649 C C . ASP A 1 212 ? 6.107 -15.733 -16.431 1.00 97.69 212 ASP A C 1
ATOM 1651 O O . ASP A 1 212 ? 6.645 -15.230 -15.448 1.00 97.69 212 ASP A O 1
ATOM 1655 N N . PHE A 1 213 ? 5.264 -16.768 -16.322 1.00 98.00 213 PHE A N 1
ATOM 1656 C CA . PHE A 1 213 ? 4.927 -17.399 -15.037 1.00 98.00 213 PHE A CA 1
ATOM 1657 C C . PHE A 1 213 ? 6.104 -18.180 -14.434 1.00 98.00 213 PHE A C 1
ATOM 1659 O O . PHE A 1 213 ? 6.389 -18.016 -13.247 1.00 98.00 213 PHE A O 1
ATOM 1666 N N . ASP A 1 214 ? 6.860 -18.920 -15.255 1.00 98.00 214 ASP A N 1
ATOM 1667 C CA . ASP A 1 214 ? 8.088 -19.619 -14.836 1.00 98.00 214 ASP A CA 1
ATOM 1668 C C . ASP A 1 214 ? 9.128 -18.656 -14.222 1.00 98.00 214 ASP A C 1
ATOM 1670 O O . ASP A 1 214 ? 9.916 -19.048 -13.358 1.00 98.00 214 ASP A O 1
ATOM 1674 N N . ARG A 1 215 ? 9.130 -17.387 -14.658 1.00 97.50 215 ARG A N 1
ATOM 1675 C CA . ARG A 1 215 ? 9.946 -16.299 -14.091 1.00 97.50 215 ARG A CA 1
ATOM 1676 C C . ARG A 1 215 ? 9.297 -15.639 -12.874 1.00 97.50 215 ARG A C 1
ATOM 1678 O O . ARG A 1 215 ? 9.986 -15.321 -11.906 1.00 97.50 215 ARG A O 1
ATOM 1685 N N . ALA A 1 216 ? 7.983 -15.429 -12.909 1.00 97.69 216 ALA A N 1
ATOM 1686 C CA . ALA A 1 216 ? 7.252 -14.728 -11.861 1.00 97.69 216 ALA A CA 1
ATOM 1687 C C . ALA A 1 216 ? 7.192 -15.512 -10.544 1.00 97.69 216 ALA A C 1
ATOM 1689 O O . ALA A 1 216 ? 7.470 -14.931 -9.495 1.00 97.69 216 ALA A O 1
ATOM 1690 N N . HIS A 1 217 ? 6.888 -16.816 -10.576 1.00 97.69 217 HIS A N 1
ATOM 1691 C CA . HIS A 1 217 ? 6.781 -17.636 -9.359 1.00 97.69 217 HIS A CA 1
ATOM 1692 C C . HIS A 1 217 ? 8.034 -17.561 -8.467 1.00 97.69 217 HIS A C 1
ATOM 1694 O O . HIS A 1 217 ? 7.889 -17.187 -7.307 1.00 97.69 217 HIS A O 1
ATOM 1700 N N . PRO A 1 218 ? 9.268 -17.829 -8.951 1.00 97.25 218 PRO A N 1
ATOM 1701 C CA . PRO A 1 218 ? 10.460 -17.747 -8.102 1.00 97.25 218 PRO A CA 1
ATOM 1702 C C . PRO A 1 218 ? 10.843 -16.311 -7.715 1.00 97.25 218 PRO A C 1
ATOM 1704 O O . PRO A 1 218 ? 11.541 -16.104 -6.724 1.00 97.25 218 PRO A O 1
ATOM 1707 N N . ALA A 1 219 ? 10.414 -15.298 -8.475 1.00 97.31 219 ALA A N 1
ATOM 1708 C CA . ALA A 1 219 ? 10.636 -13.902 -8.103 1.00 97.31 219 ALA A CA 1
ATOM 1709 C C . ALA A 1 219 ? 9.826 -13.501 -6.855 1.00 97.31 219 ALA A C 1
ATOM 1711 O O . ALA A 1 219 ? 10.232 -12.584 -6.136 1.00 97.31 219 ALA A O 1
ATOM 1712 N N . TRP A 1 220 ? 8.722 -14.202 -6.573 1.00 98.06 220 TRP A N 1
ATOM 1713 C CA . TRP A 1 220 ? 7.888 -13.963 -5.397 1.00 98.06 220 TRP A CA 1
ATOM 1714 C C . TRP A 1 220 ? 8.639 -14.193 -4.078 1.00 98.06 220 TRP A C 1
ATOM 1716 O O . TRP A 1 220 ? 8.506 -13.384 -3.163 1.00 98.06 220 TRP A O 1
ATOM 1726 N N . ASP A 1 221 ? 9.535 -15.185 -4.012 1.00 97.62 221 ASP A N 1
ATOM 1727 C CA . ASP A 1 221 ? 10.363 -15.447 -2.824 1.00 97.62 221 ASP A CA 1
ATOM 1728 C C . ASP A 1 221 ? 11.162 -14.204 -2.388 1.00 97.62 221 ASP A C 1
ATOM 1730 O O . ASP A 1 221 ? 11.392 -13.971 -1.199 1.00 97.62 221 ASP A O 1
ATOM 1734 N N . LYS A 1 222 ? 11.603 -13.375 -3.346 1.00 97.38 222 LYS A N 1
ATOM 1735 C CA . LYS A 1 222 ? 12.300 -12.114 -3.046 1.00 97.38 222 LYS A CA 1
ATOM 1736 C C . LYS A 1 222 ? 11.347 -11.009 -2.597 1.00 97.38 222 LYS A C 1
ATOM 1738 O O . LYS A 1 222 ? 11.753 -10.183 -1.783 1.00 97.38 222 LYS A O 1
ATOM 1743 N N . ALA A 1 223 ? 10.112 -10.985 -3.095 1.00 98.06 223 ALA A N 1
ATOM 1744 C CA . ALA A 1 223 ? 9.086 -10.073 -2.599 1.00 98.06 223 ALA A CA 1
ATOM 1745 C C . ALA A 1 223 ? 8.787 -10.360 -1.118 1.00 98.06 223 ALA A C 1
ATOM 1747 O O . ALA A 1 223 ? 8.805 -9.442 -0.299 1.00 98.06 223 ALA A O 1
ATOM 1748 N N . GLU A 1 224 ? 8.639 -11.635 -0.753 1.00 98.56 224 GLU A N 1
ATOM 1749 C CA . GLU A 1 224 ? 8.433 -12.064 0.635 1.00 98.56 224 GLU A CA 1
ATOM 1750 C C . GLU A 1 224 ? 9.616 -11.700 1.540 1.00 98.56 224 GLU A C 1
ATOM 1752 O O . GLU A 1 224 ? 9.437 -11.123 2.616 1.00 98.56 224 GLU A O 1
ATOM 1757 N N . GLN A 1 225 ? 10.845 -11.966 1.082 1.00 98.44 225 GLN A N 1
ATOM 1758 C CA . GLN A 1 225 ? 12.061 -11.570 1.799 1.00 98.44 225 GLN A CA 1
ATOM 1759 C C . GLN A 1 225 ? 12.154 -10.053 1.985 1.00 98.44 225 GLN A C 1
ATOM 1761 O O . GLN A 1 225 ? 12.566 -9.593 3.048 1.00 98.44 225 GLN A O 1
ATOM 1766 N N . PHE A 1 226 ? 11.755 -9.266 0.985 1.00 98.62 226 PHE A N 1
ATOM 1767 C CA . PHE A 1 226 ? 11.755 -7.812 1.090 1.00 98.62 226 PHE A CA 1
ATOM 1768 C C . PHE A 1 226 ? 10.765 -7.314 2.154 1.00 98.62 226 PHE A C 1
ATOM 1770 O O . PHE A 1 226 ? 11.145 -6.494 2.990 1.00 98.62 226 PHE A O 1
ATOM 1777 N N . ILE A 1 227 ? 9.541 -7.856 2.203 1.00 98.75 227 ILE A N 1
ATOM 1778 C CA . ILE A 1 227 ? 8.568 -7.522 3.260 1.00 98.75 227 ILE A CA 1
ATOM 1779 C C . ILE A 1 227 ? 9.092 -7.897 4.642 1.00 98.75 227 ILE A C 1
ATOM 1781 O O . ILE A 1 227 ? 8.983 -7.107 5.584 1.00 98.75 227 ILE A O 1
ATOM 1785 N N . LYS A 1 228 ? 9.713 -9.072 4.762 1.00 98.75 228 LYS A N 1
ATOM 1786 C CA . LYS A 1 228 ? 10.351 -9.496 6.005 1.00 98.75 228 LYS A CA 1
ATOM 1787 C C . LYS A 1 228 ? 11.430 -8.510 6.459 1.00 98.75 228 LYS A C 1
ATOM 1789 O O . LYS A 1 228 ? 11.432 -8.112 7.619 1.00 98.75 228 LYS A O 1
ATOM 1794 N N . LEU A 1 229 ? 12.311 -8.081 5.554 1.00 98.56 229 LEU A N 1
ATOM 1795 C CA . LEU A 1 229 ? 13.373 -7.119 5.864 1.00 98.56 229 LEU A CA 1
ATOM 1796 C C . LEU A 1 229 ? 12.816 -5.760 6.315 1.00 98.56 229 LEU A C 1
ATOM 1798 O O . LEU A 1 229 ? 13.345 -5.172 7.261 1.00 98.56 229 LEU A O 1
ATOM 1802 N N . LEU A 1 230 ? 11.744 -5.271 5.678 1.00 98.75 230 LEU A N 1
ATOM 1803 C CA . LEU A 1 230 ? 11.052 -4.050 6.106 1.00 98.75 230 LEU A CA 1
ATOM 1804 C C . LEU A 1 230 ? 10.520 -4.188 7.540 1.00 98.75 230 LEU A C 1
ATOM 1806 O O . LEU A 1 230 ? 10.758 -3.306 8.370 1.00 98.75 230 LEU A O 1
ATOM 1810 N N . HIS A 1 231 ? 9.851 -5.305 7.849 1.00 98.75 231 HIS A N 1
ATOM 1811 C CA . HIS A 1 231 ? 9.339 -5.589 9.195 1.00 98.75 231 HIS A CA 1
ATOM 1812 C C . HIS A 1 231 ? 10.462 -5.665 10.236 1.00 98.75 231 HIS A C 1
ATOM 1814 O O . HIS A 1 231 ? 10.412 -4.955 11.241 1.00 98.75 231 HIS A O 1
ATOM 1820 N N . GLU A 1 232 ? 11.504 -6.462 9.978 1.00 98.50 232 GLU A N 1
ATOM 1821 C CA . GLU A 1 232 ? 12.635 -6.656 10.898 1.00 98.50 232 GLU A CA 1
ATOM 1822 C C . GLU A 1 232 ? 13.418 -5.357 11.155 1.00 98.50 232 GLU A C 1
ATOM 1824 O O . GLU A 1 232 ? 13.995 -5.184 12.230 1.00 98.50 232 GLU A O 1
ATOM 1829 N N . SER A 1 233 ? 13.388 -4.419 10.205 1.00 98.44 233 SER A N 1
ATOM 1830 C CA . SER A 1 233 ? 14.031 -3.104 10.326 1.00 98.44 233 SER A CA 1
ATOM 1831 C C . SER A 1 233 ? 13.160 -2.047 11.013 1.00 98.44 233 SER A C 1
ATOM 1833 O O . SER A 1 233 ? 13.599 -0.914 11.205 1.00 98.44 233 SER A O 1
ATOM 1835 N N . GLY A 1 234 ? 11.934 -2.397 11.413 1.00 98.19 234 GLY A N 1
ATOM 1836 C CA . GLY A 1 234 ? 11.031 -1.507 12.142 1.00 98.19 234 GLY A CA 1
ATOM 1837 C C . GLY A 1 234 ? 10.222 -0.549 11.266 1.00 98.19 234 GLY A C 1
ATOM 1838 O O . GLY A 1 234 ? 9.655 0.409 11.795 1.00 98.19 234 GLY A O 1
ATOM 1839 N N . VAL A 1 235 ? 10.135 -0.794 9.953 1.00 98.75 235 VAL A N 1
ATOM 1840 C CA . VAL A 1 235 ? 9.231 -0.043 9.069 1.00 98.75 235 VAL A CA 1
ATOM 1841 C C . VAL A 1 235 ? 7.783 -0.330 9.474 1.00 98.75 235 VAL A C 1
ATOM 1843 O O . VAL A 1 235 ? 7.403 -1.476 9.728 1.00 98.75 235 VAL A O 1
ATOM 1846 N N . LEU A 1 236 ? 6.952 0.714 9.546 1.00 98.62 236 LEU A N 1
ATOM 1847 C CA . LEU A 1 236 ? 5.539 0.560 9.884 1.00 98.62 236 LEU A CA 1
ATOM 1848 C C . LEU A 1 236 ? 4.784 -0.051 8.696 1.00 98.62 236 LEU A C 1
ATOM 1850 O O . LEU A 1 236 ? 4.408 0.662 7.769 1.00 98.62 236 LEU A O 1
ATOM 1854 N N . LEU A 1 237 ? 4.552 -1.362 8.741 1.00 98.88 237 LEU A N 1
ATOM 1855 C CA . LEU A 1 237 ? 3.735 -2.056 7.745 1.00 98.88 237 LEU A CA 1
ATOM 1856 C C . LEU A 1 237 ? 2.238 -1.930 8.055 1.00 98.88 237 LEU A C 1
ATOM 1858 O O . LEU A 1 237 ? 1.838 -2.109 9.206 1.00 98.88 237 LEU A O 1
ATOM 1862 N N . THR A 1 238 ? 1.405 -1.685 7.047 1.00 98.69 238 THR A N 1
ATOM 1863 C CA . THR A 1 238 ? -0.066 -1.783 7.133 1.00 98.69 238 THR A CA 1
ATOM 1864 C C . THR A 1 238 ? -0.591 -2.896 6.229 1.00 98.69 238 THR A C 1
ATOM 1866 O O . THR A 1 238 ? 0.149 -3.422 5.404 1.00 98.69 238 THR A O 1
ATOM 1869 N N . ALA A 1 239 ? -1.847 -3.306 6.429 1.00 98.31 239 ALA A N 1
ATOM 1870 C CA . ALA A 1 239 ? -2.508 -4.282 5.568 1.00 98.31 239 ALA A CA 1
ATOM 1871 C C . ALA A 1 239 ? -3.541 -3.592 4.675 1.00 98.31 239 ALA A C 1
ATOM 1873 O O . ALA A 1 239 ? -4.573 -3.110 5.150 1.00 98.31 239 ALA A O 1
ATOM 1874 N N . GLY A 1 240 ? -3.289 -3.632 3.377 1.00 97.94 240 GLY A N 1
ATOM 1875 C CA . GLY A 1 240 ? -4.191 -3.220 2.320 1.00 97.94 240 GLY A CA 1
ATOM 1876 C C . GLY A 1 240 ? -4.262 -4.311 1.262 1.00 97.94 240 GLY A C 1
ATOM 1877 O O . GLY A 1 240 ? -3.497 -5.266 1.266 1.00 97.94 240 GLY A O 1
ATOM 1878 N N . THR A 1 241 ? -5.235 -4.213 0.363 1.00 98.25 241 THR A N 1
ATOM 1879 C CA . THR A 1 241 ? -5.512 -5.292 -0.606 1.00 98.25 241 THR A CA 1
ATOM 1880 C C . THR A 1 241 ? -5.544 -4.825 -2.047 1.00 98.25 241 THR A C 1
ATOM 1882 O O . THR A 1 2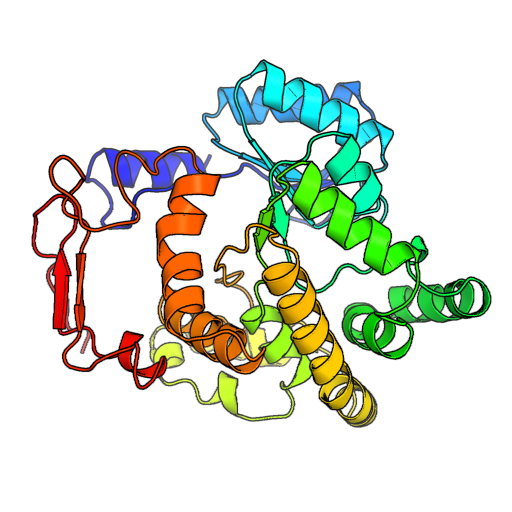41 ? -5.535 -5.653 -2.947 1.00 98.25 241 THR A O 1
ATOM 1885 N N . ASP A 1 242 ? -5.635 -3.513 -2.267 1.00 96.12 242 ASP A N 1
ATOM 1886 C CA . ASP A 1 242 ? -5.964 -2.930 -3.569 1.00 96.12 242 ASP A CA 1
ATOM 1887 C C . ASP A 1 242 ? -7.276 -3.506 -4.161 1.00 96.12 242 ASP A C 1
ATOM 1889 O O . ASP A 1 242 ? -7.385 -3.853 -5.339 1.00 96.12 242 ASP A O 1
ATOM 1893 N N . ALA A 1 243 ? -8.285 -3.681 -3.293 1.00 93.00 243 ALA A N 1
ATOM 1894 C CA . ALA A 1 243 ? -9.567 -4.289 -3.639 1.00 93.00 243 ALA A CA 1
ATOM 1895 C C . ALA A 1 243 ? -10.340 -3.530 -4.730 1.00 93.00 243 ALA A C 1
ATOM 1897 O O . ALA A 1 243 ? -10.279 -2.305 -4.835 1.00 93.00 243 ALA A O 1
ATOM 1898 N N . ASN A 1 244 ? -11.155 -4.289 -5.473 1.00 84.75 244 ASN A N 1
ATOM 1899 C CA . ASN A 1 244 ? -11.798 -3.941 -6.751 1.00 84.75 244 ASN A CA 1
ATOM 1900 C C . ASN A 1 244 ? -10.902 -4.067 -7.990 1.00 84.75 244 ASN A C 1
ATOM 1902 O O . ASN A 1 244 ? -11.413 -3.942 -9.107 1.00 84.75 244 ASN A O 1
ATOM 1906 N N . ASN A 1 245 ? -9.620 -4.399 -7.825 1.00 91.81 245 ASN A N 1
ATOM 1907 C CA . ASN A 1 245 ? -8.849 -4.978 -8.917 1.00 91.81 245 ASN A CA 1
ATOM 1908 C C . ASN A 1 245 ? -9.345 -6.393 -9.270 1.00 91.81 245 ASN A C 1
ATOM 1910 O O . ASN A 1 245 ? -9.993 -7.054 -8.450 1.00 91.81 245 ASN A O 1
ATOM 1914 N N . PRO A 1 246 ? -9.046 -6.875 -10.489 1.00 92.25 246 PRO A N 1
ATOM 1915 C CA . PRO A 1 246 ? -9.422 -8.209 -10.940 1.00 92.25 246 PRO A CA 1
ATOM 1916 C C . PRO A 1 246 ? -9.022 -9.292 -9.941 1.00 92.25 246 PRO A C 1
ATOM 1918 O O . PRO A 1 246 ? -7.873 -9.347 -9.515 1.00 92.25 246 PRO A O 1
ATOM 1921 N N . TRP A 1 247 ? -9.984 -10.149 -9.590 1.00 94.56 247 TRP A N 1
ATOM 1922 C CA . TRP A 1 247 ? -9.833 -11.263 -8.641 1.00 94.56 247 TRP A CA 1
ATOM 1923 C C . TRP A 1 247 ? -9.658 -10.883 -7.162 1.00 94.56 247 TRP A C 1
ATOM 1925 O O . TRP A 1 247 ? -9.630 -11.770 -6.309 1.00 94.56 247 TRP A O 1
ATOM 1935 N N . ILE A 1 248 ? -9.618 -9.590 -6.828 1.00 95.69 248 ILE A N 1
ATOM 1936 C CA . ILE A 1 248 ? -9.438 -9.103 -5.456 1.00 95.69 248 ILE A CA 1
ATOM 1937 C C . ILE A 1 248 ? -10.794 -8.719 -4.855 1.00 95.69 248 ILE A C 1
ATOM 1939 O O . ILE A 1 248 ? -11.263 -7.584 -4.979 1.00 95.69 248 ILE A O 1
ATOM 1943 N N . VAL A 1 249 ? -11.433 -9.690 -4.198 1.00 94.88 249 VAL A N 1
ATOM 1944 C CA . VAL A 1 249 ? -12.782 -9.551 -3.626 1.00 94.88 249 VAL A CA 1
ATOM 1945 C C . VAL A 1 249 ? -12.746 -8.789 -2.288 1.00 94.88 249 VAL A C 1
ATOM 1947 O O . VAL A 1 249 ? -12.165 -9.309 -1.335 1.00 94.88 249 VAL A O 1
ATOM 1950 N N . PRO A 1 250 ? -13.395 -7.609 -2.157 1.00 93.94 250 PRO A N 1
ATOM 1951 C CA . PRO A 1 250 ? -13.479 -6.869 -0.902 1.00 93.94 250 PRO A CA 1
ATOM 1952 C C . PRO A 1 250 ? -13.992 -7.739 0.251 1.00 93.94 250 PRO A C 1
ATOM 1954 O O . PRO A 1 250 ? -14.958 -8.488 0.105 1.00 93.94 250 PRO A O 1
ATOM 1957 N N . GLY A 1 251 ? -13.353 -7.619 1.413 1.00 92.62 251 GLY A N 1
ATOM 1958 C CA . GLY A 1 251 ? -13.619 -8.470 2.573 1.00 92.62 251 GLY A CA 1
ATOM 1959 C C . GLY A 1 251 ? -12.740 -9.719 2.574 1.00 92.62 251 GLY A C 1
ATOM 1960 O O . GLY A 1 251 ? -11.821 -9.798 3.384 1.00 92.62 251 GLY A O 1
ATOM 1961 N N . ASP A 1 252 ? -12.969 -10.671 1.662 1.00 94.94 252 ASP A N 1
ATOM 1962 C CA . ASP A 1 252 ? -12.184 -11.920 1.644 1.00 94.94 252 ASP A CA 1
ATOM 1963 C C . ASP A 1 252 ? -10.698 -11.681 1.333 1.00 94.94 252 ASP A C 1
ATOM 1965 O O . ASP A 1 252 ? -9.833 -12.259 1.999 1.00 94.94 252 ASP A O 1
ATOM 1969 N N . SER A 1 253 ? -10.386 -10.770 0.405 1.00 97.44 253 SER A N 1
ATOM 1970 C CA . SER A 1 253 ? -9.002 -10.447 0.046 1.00 97.44 253 SER A CA 1
ATOM 1971 C C . SER A 1 253 ? -8.189 -9.912 1.222 1.00 97.44 253 SER A C 1
ATOM 1973 O O . SER A 1 253 ? -6.983 -10.133 1.273 1.00 97.44 253 SER A O 1
ATOM 1975 N N . PHE A 1 254 ? -8.828 -9.280 2.213 1.00 98.19 254 PHE A N 1
ATOM 1976 C CA . PHE A 1 254 ? -8.136 -8.814 3.414 1.00 98.19 254 PHE A CA 1
ATOM 1977 C C . PHE A 1 254 ? -7.590 -9.992 4.212 1.00 98.19 254 PHE A C 1
ATOM 1979 O O . PHE A 1 254 ? -6.437 -9.992 4.620 1.00 98.19 254 PHE A O 1
ATOM 1986 N N . HIS A 1 255 ? -8.371 -11.061 4.353 1.00 98.19 255 HIS A N 1
ATOM 1987 C CA . HIS A 1 255 ? -7.900 -12.276 5.004 1.00 98.19 255 HIS A CA 1
ATOM 1988 C C . HIS A 1 255 ? -6.875 -13.050 4.160 1.00 98.19 255 HIS A C 1
ATOM 1990 O O . HIS A 1 255 ? -6.135 -13.865 4.708 1.00 98.19 255 HIS A O 1
ATOM 1996 N N . GLN A 1 256 ? -6.855 -12.874 2.833 1.00 98.19 256 GLN A N 1
ATOM 1997 C CA . GLN A 1 256 ? -5.799 -13.419 1.968 1.00 98.19 256 GLN A CA 1
ATOM 1998 C C . GLN A 1 256 ? -4.485 -12.654 2.181 1.00 98.19 256 GLN A C 1
ATOM 2000 O O . GLN A 1 256 ? -3.449 -13.288 2.354 1.00 98.19 256 GLN A O 1
ATOM 2005 N N . GLU A 1 257 ? -4.541 -11.323 2.281 1.00 98.81 257 GLU A N 1
ATOM 2006 C CA . GLU A 1 257 ? -3.386 -10.477 2.608 1.00 98.81 257 GLU A CA 1
ATOM 2007 C C . GLU A 1 257 ? -2.727 -10.899 3.927 1.00 98.81 257 GLU A C 1
ATOM 2009 O O . GLU A 1 257 ? -1.510 -11.041 3.995 1.00 98.81 257 GLU A O 1
ATOM 2014 N N . LEU A 1 258 ? -3.518 -11.180 4.971 1.00 98.81 258 LEU A N 1
ATOM 2015 C CA . LEU A 1 258 ? -2.969 -11.619 6.261 1.00 98.81 258 LEU A CA 1
ATOM 2016 C C . LEU A 1 258 ? -2.251 -12.974 6.174 1.00 98.81 258 LEU A C 1
ATOM 2018 O O . LEU A 1 258 ? -1.261 -13.192 6.871 1.00 98.81 258 LEU A O 1
ATOM 2022 N N . VAL A 1 259 ? -2.735 -13.889 5.328 1.00 98.69 259 VAL A N 1
ATOM 2023 C CA . VAL A 1 259 ? -2.050 -15.167 5.081 1.00 98.69 259 VAL A CA 1
ATOM 2024 C C . VAL A 1 259 ? -0.722 -14.917 4.364 1.00 98.69 259 VAL A C 1
ATOM 2026 O O . VAL A 1 259 ? 0.297 -15.423 4.820 1.00 98.69 259 VAL A O 1
ATOM 2029 N N . LEU A 1 260 ? -0.706 -14.061 3.339 1.00 98.81 260 LEU A N 1
ATOM 2030 C CA . LEU A 1 260 ? 0.513 -13.717 2.598 1.00 98.81 260 LEU A CA 1
ATOM 2031 C C . LEU A 1 260 ? 1.554 -13.003 3.473 1.00 98.81 260 LEU A C 1
ATOM 2033 O O . LEU A 1 260 ? 2.737 -13.323 3.410 1.00 98.81 260 LEU A O 1
ATOM 2037 N N . LEU A 1 261 ? 1.128 -12.097 4.358 1.00 98.88 261 LEU A N 1
ATOM 2038 C CA . LEU A 1 261 ? 2.017 -11.475 5.344 1.00 98.88 261 LEU A CA 1
ATOM 2039 C C . LEU A 1 261 ? 2.634 -12.515 6.290 1.00 98.88 261 LEU A C 1
ATOM 2041 O O . LEU A 1 261 ? 3.818 -12.425 6.611 1.00 98.88 261 LEU A O 1
ATOM 2045 N N . ARG A 1 262 ? 1.863 -13.524 6.721 1.00 98.69 262 ARG A N 1
ATOM 2046 C CA . ARG A 1 262 ? 2.401 -14.654 7.496 1.00 98.69 262 ARG A CA 1
ATOM 2047 C C . ARG A 1 262 ? 3.402 -15.465 6.674 1.00 98.69 262 ARG A C 1
ATOM 2049 O O . ARG A 1 262 ? 4.403 -15.916 7.229 1.00 98.69 262 ARG A O 1
ATOM 2056 N N . ASP A 1 263 ? 3.139 -15.665 5.385 1.00 98.50 263 ASP A N 1
ATOM 2057 C CA . ASP A 1 263 ? 4.010 -16.427 4.481 1.00 98.50 263 ASP A CA 1
ATOM 2058 C C . ASP A 1 263 ? 5.337 -15.704 4.203 1.00 98.50 263 ASP A C 1
ATOM 2060 O O . ASP A 1 263 ? 6.372 -16.357 4.098 1.00 98.50 263 ASP A O 1
ATOM 2064 N N . CYS A 1 264 ? 5.374 -14.373 4.350 1.00 98.69 264 CYS A N 1
ATOM 2065 C CA . CYS A 1 264 ? 6.612 -13.586 4.487 1.00 98.69 264 CYS A CA 1
ATOM 2066 C C . CYS A 1 264 ? 7.393 -13.857 5.800 1.00 98.69 264 CYS A C 1
ATOM 2068 O O . CYS A 1 264 ? 8.297 -13.107 6.168 1.00 98.69 264 CYS A O 1
ATOM 2070 N N . ALA A 1 265 ? 7.061 -14.926 6.528 1.00 98.38 265 ALA A N 1
ATOM 2071 C CA . ALA A 1 265 ? 7.631 -15.340 7.807 1.00 98.38 265 ALA A CA 1
ATOM 2072 C C . ALA A 1 265 ? 7.445 -14.336 8.960 1.00 98.38 265 ALA A C 1
ATOM 2074 O O . ALA A 1 265 ? 8.222 -14.351 9.921 1.00 98.38 265 ALA A O 1
ATOM 2075 N N . LEU A 1 266 ? 6.403 -13.501 8.903 1.00 98.69 266 LEU A N 1
ATOM 2076 C CA . LEU A 1 266 ? 6.003 -12.678 10.042 1.00 98.69 266 LEU A CA 1
ATOM 2077 C C . LEU A 1 266 ? 5.212 -13.526 11.055 1.00 98.69 266 LEU A C 1
ATOM 2079 O O . LEU A 1 266 ? 4.332 -14.300 10.666 1.00 98.69 266 LEU A O 1
ATOM 2083 N N . PRO A 1 267 ? 5.463 -13.371 12.368 1.00 98.50 267 PRO A N 1
ATOM 2084 C CA . PRO A 1 267 ? 4.645 -14.004 13.399 1.00 98.50 267 PRO A CA 1
ATOM 2085 C C . PRO A 1 267 ? 3.178 -13.559 13.325 1.00 98.50 267 PRO A C 1
ATOM 2087 O O . PRO A 1 267 ? 2.889 -12.394 13.047 1.00 98.50 267 PRO A O 1
ATOM 2090 N N . ASN A 1 268 ? 2.238 -14.454 13.644 1.00 98.75 268 ASN A N 1
ATOM 2091 C CA . ASN A 1 268 ? 0.800 -14.155 13.588 1.00 98.75 268 ASN A CA 1
ATOM 2092 C C . ASN A 1 268 ? 0.419 -12.926 14.435 1.00 98.75 268 ASN A C 1
ATOM 2094 O O . ASN A 1 268 ? -0.444 -12.146 14.043 1.00 98.75 268 ASN A O 1
ATOM 2098 N N . GLU A 1 269 ? 1.058 -12.727 15.589 1.00 98.44 269 GLU A N 1
ATOM 2099 C CA . GLU A 1 269 ? 0.853 -11.550 16.434 1.00 98.44 269 GLU A CA 1
ATOM 2100 C C . GLU A 1 269 ? 1.263 -10.238 15.753 1.00 98.44 269 GLU A C 1
ATOM 2102 O O . GLU A 1 269 ? 0.613 -9.216 15.968 1.00 98.44 269 GLU A O 1
ATOM 2107 N N . GLU A 1 270 ? 2.303 -10.260 14.919 1.00 98.69 270 GLU A N 1
ATOM 2108 C CA . GLU A 1 270 ? 2.752 -9.098 14.154 1.00 98.69 270 GLU A CA 1
ATOM 2109 C C . GLU A 1 270 ? 1.805 -8.834 12.986 1.00 98.69 270 GLU A C 1
ATOM 2111 O O . GLU A 1 270 ? 1.387 -7.695 12.792 1.00 98.69 270 GLU A O 1
ATOM 2116 N N . VAL A 1 271 ? 1.350 -9.881 12.291 1.00 98.88 271 VAL A N 1
ATOM 2117 C CA . VAL A 1 271 ? 0.320 -9.759 11.246 1.00 98.88 271 VAL A CA 1
ATOM 2118 C C . VAL A 1 271 ? -0.971 -9.144 11.803 1.00 98.88 271 VAL A C 1
ATOM 2120 O O . VAL A 1 271 ? -1.547 -8.244 11.195 1.00 98.88 271 VAL A O 1
ATOM 2123 N N . LEU A 1 272 ? -1.414 -9.557 12.996 1.00 98.69 272 LEU A N 1
ATOM 2124 C CA . LEU A 1 272 ? -2.594 -8.970 13.639 1.00 98.69 272 LEU A CA 1
ATOM 2125 C C . LEU A 1 272 ? -2.381 -7.504 14.042 1.00 98.69 272 LEU A C 1
ATOM 2127 O O . LEU A 1 272 ? -3.319 -6.713 13.937 1.00 98.69 272 LEU A O 1
ATOM 2131 N N . LYS A 1 273 ? -1.174 -7.110 14.474 1.00 98.56 273 LYS A N 1
ATOM 2132 C CA . LYS A 1 273 ? -0.843 -5.694 14.725 1.00 98.56 273 LYS A CA 1
ATOM 2133 C C . LYS A 1 273 ? -0.864 -4.874 13.435 1.00 98.56 273 LYS A C 1
ATOM 2135 O O . LYS A 1 273 ? -1.447 -3.791 13.437 1.00 98.56 273 LYS A O 1
ATOM 2140 N N . ILE A 1 274 ? -0.299 -5.405 12.347 1.00 98.75 274 ILE A N 1
ATOM 2141 C CA . ILE A 1 274 ? -0.332 -4.800 11.005 1.00 98.75 274 ILE A CA 1
ATOM 2142 C C . ILE A 1 274 ? -1.782 -4.552 10.564 1.00 98.75 274 ILE A C 1
ATOM 2144 O O . ILE A 1 274 ? -2.115 -3.459 10.109 1.00 98.75 274 ILE A O 1
ATOM 2148 N N . ALA A 1 275 ? -2.663 -5.528 10.795 1.00 98.25 275 ALA A N 1
ATOM 2149 C CA . ALA A 1 275 ? -4.083 -5.461 10.458 1.00 98.25 275 ALA A CA 1
ATOM 2150 C C . ALA A 1 275 ? -4.925 -4.526 11.349 1.00 98.25 275 ALA A C 1
ATOM 2152 O O . ALA A 1 275 ? -6.085 -4.274 11.030 1.00 98.25 275 ALA A O 1
ATOM 2153 N N . THR A 1 276 ? -4.397 -4.060 12.488 1.00 98.44 276 THR A N 1
ATOM 2154 C CA . THR A 1 276 ? -5.171 -3.305 13.489 1.00 98.44 276 THR A CA 1
ATOM 2155 C C . THR A 1 276 ? -4.448 -2.035 13.933 1.00 98.44 276 THR A C 1
ATOM 2157 O O . THR A 1 276 ? -4.689 -0.950 13.402 1.00 98.44 276 THR A O 1
ATOM 2160 N N . TRP A 1 277 ? -3.556 -2.148 14.914 1.00 98.25 277 TRP A N 1
ATOM 2161 C CA . TRP A 1 277 ? -2.884 -1.018 15.543 1.00 98.25 277 TRP A CA 1
ATOM 2162 C C . TRP A 1 277 ? -2.034 -0.203 14.562 1.00 98.25 277 TRP A C 1
ATOM 2164 O O . TRP A 1 277 ? -2.037 1.023 14.657 1.00 98.25 277 TRP A O 1
ATOM 2174 N N . ASN A 1 278 ? -1.354 -0.840 13.602 1.00 98.56 278 ASN A N 1
ATOM 2175 C CA . ASN A 1 278 ? -0.497 -0.121 12.655 1.00 98.56 278 ASN A CA 1
ATOM 2176 C C . ASN A 1 278 ? -1.311 0.810 11.747 1.00 98.56 278 ASN A C 1
ATOM 2178 O O . ASN A 1 278 ? -0.920 1.960 11.562 1.00 98.56 278 ASN A O 1
ATOM 2182 N N . GLY A 1 279 ? -2.465 0.352 11.246 1.00 96.94 279 GLY A N 1
ATOM 2183 C CA . GLY A 1 279 ? -3.382 1.194 10.472 1.00 96.94 279 GLY A CA 1
ATOM 2184 C C . GLY A 1 279 ? -3.917 2.368 11.296 1.00 96.94 279 GLY A C 1
ATOM 2185 O O . GLY A 1 279 ? -3.903 3.507 10.837 1.00 96.94 279 GLY A O 1
ATOM 2186 N N . ALA A 1 280 ? -4.297 2.120 12.555 1.00 97.62 280 ALA A N 1
ATOM 2187 C CA . ALA A 1 280 ? -4.735 3.181 13.463 1.00 97.62 280 ALA A CA 1
ATOM 2188 C C . ALA A 1 280 ? -3.630 4.218 13.730 1.00 97.62 280 ALA A C 1
ATOM 2190 O O . ALA A 1 280 ? -3.913 5.413 13.777 1.00 97.62 280 ALA A O 1
ATOM 2191 N N . LYS A 1 281 ? -2.377 3.766 13.868 1.00 97.88 281 LYS A N 1
ATOM 2192 C CA . LYS A 1 281 ? -1.206 4.629 14.058 1.00 97.88 281 LYS A CA 1
ATOM 2193 C C . LYS A 1 281 ? -0.898 5.462 12.817 1.00 97.88 281 LYS A C 1
ATOM 2195 O O . LYS A 1 281 ? -0.621 6.647 12.956 1.00 97.88 281 LYS A O 1
ATOM 2200 N N . LEU A 1 282 ? -0.963 4.868 11.623 1.00 97.00 282 LEU A N 1
ATOM 2201 C CA . LEU A 1 282 ? -0.783 5.595 10.362 1.00 97.00 282 LEU A CA 1
ATOM 2202 C C . LEU A 1 282 ? -1.816 6.720 10.217 1.00 97.00 282 LEU A C 1
ATOM 2204 O O . LEU A 1 282 ? -1.489 7.829 9.813 1.00 97.00 282 LEU A O 1
ATOM 2208 N N . LEU A 1 283 ? -3.063 6.436 10.586 1.00 95.25 283 LEU A N 1
ATOM 2209 C CA . LEU A 1 283 ? -4.166 7.390 10.514 1.00 95.25 283 LEU A CA 1
ATOM 2210 C C . LEU A 1 283 ? -4.186 8.406 11.675 1.00 95.25 283 LEU A C 1
ATOM 2212 O O . LEU A 1 283 ? -5.033 9.297 11.676 1.00 95.25 283 LEU A O 1
ATOM 2216 N N . GLY A 1 284 ? -3.299 8.284 12.671 1.00 95.62 284 GLY A N 1
ATOM 2217 C CA . GLY A 1 284 ? -3.266 9.158 13.852 1.00 95.62 284 GLY A CA 1
ATOM 2218 C C . GLY A 1 284 ? -4.485 9.017 14.776 1.00 95.62 284 GLY A C 1
ATOM 2219 O O . GLY A 1 284 ? -4.851 9.956 15.487 1.00 95.62 284 GLY A O 1
ATOM 2220 N N . ILE A 1 285 ? -5.153 7.861 14.743 1.00 96.31 285 ILE A N 1
ATOM 2221 C CA . ILE A 1 285 ? -6.367 7.551 15.517 1.00 96.31 285 ILE A CA 1
ATOM 2222 C C . ILE A 1 285 ? -6.154 6.383 16.487 1.00 96.31 285 ILE A C 1
ATOM 2224 O O . ILE A 1 285 ? -7.107 5.813 17.020 1.00 96.31 285 ILE A O 1
ATOM 2228 N N . GLU A 1 286 ? -4.906 6.032 16.791 1.00 97.38 286 GLU A N 1
ATOM 2229 C CA . GLU A 1 286 ? -4.545 4.944 17.700 1.00 97.38 286 GLU A CA 1
ATOM 2230 C C . GLU A 1 286 ? -4.967 5.185 19.152 1.00 97.38 286 GLU A C 1
ATOM 2232 O O . GLU A 1 286 ? -4.933 4.257 19.955 1.00 97.38 286 GLU A O 1
ATOM 2237 N N . ASN A 1 287 ? -5.393 6.398 19.515 1.00 97.25 287 ASN A N 1
ATOM 2238 C CA . ASN A 1 287 ? -6.023 6.672 20.810 1.00 97.25 287 ASN A CA 1
ATOM 2239 C C . ASN A 1 287 ? -7.517 6.306 20.839 1.00 97.25 287 ASN A C 1
ATOM 2241 O O . ASN A 1 287 ? -8.071 6.142 21.923 1.00 97.25 287 ASN A O 1
ATOM 2245 N N . ARG A 1 288 ? -8.152 6.150 19.669 1.00 97.50 288 ARG A N 1
ATOM 2246 C CA . ARG A 1 288 ? -9.565 5.775 19.502 1.00 97.50 288 ARG A CA 1
ATOM 2247 C C . ARG A 1 288 ? -9.726 4.283 19.219 1.00 97.50 288 ARG A C 1
ATOM 2249 O O . ARG A 1 288 ? -10.509 3.633 19.897 1.00 97.50 288 ARG A O 1
ATOM 2256 N N . VAL A 1 289 ? -8.943 3.734 18.286 1.00 97.50 289 VAL A N 1
ATOM 2257 C CA . VAL A 1 289 ? -9.126 2.373 17.736 1.00 97.50 289 VAL A CA 1
ATOM 2258 C C . VAL A 1 289 ? -7.814 1.571 17.684 1.00 97.50 289 VAL A C 1
ATOM 2260 O O . VAL A 1 289 ? -6.790 1.966 18.253 1.00 97.50 289 VAL A O 1
ATOM 2263 N N . GLY A 1 290 ? -7.847 0.386 17.066 1.00 96.12 290 GLY A N 1
ATOM 2264 C CA . GLY A 1 290 ? -6.671 -0.445 16.770 1.00 96.12 290 GLY A CA 1
ATOM 2265 C C . GLY A 1 290 ? -6.164 -1.317 17.922 1.00 96.12 290 GLY A C 1
ATOM 2266 O O . GLY A 1 290 ? -5.263 -2.123 17.722 1.00 96.12 290 GLY A O 1
ATOM 2267 N N . SER A 1 291 ? -6.718 -1.194 19.133 1.00 97.69 291 SER A N 1
ATOM 2268 C CA . SER A 1 291 ? -6.438 -2.123 20.236 1.00 97.69 291 SER A CA 1
ATOM 2269 C C . SER A 1 291 ? -7.587 -2.168 21.241 1.00 97.69 291 SER A C 1
ATOM 2271 O O . SER A 1 291 ? -8.368 -1.227 21.343 1.00 97.69 291 SER A O 1
ATOM 2273 N N . ILE A 1 292 ? -7.654 -3.236 22.039 1.00 97.56 292 ILE A N 1
ATOM 2274 C CA . ILE A 1 292 ? -8.656 -3.380 23.102 1.00 97.56 292 ILE A CA 1
ATOM 2275 C C . ILE A 1 292 ? -8.097 -2.771 24.391 1.00 97.56 292 ILE A C 1
ATOM 2277 O O . ILE A 1 292 ? -7.223 -3.355 25.033 1.00 97.56 292 ILE A O 1
ATOM 2281 N N . ALA A 1 293 ? -8.581 -1.586 24.765 1.00 97.25 293 ALA A N 1
ATOM 2282 C CA . ALA A 1 293 ? -8.198 -0.903 25.999 1.00 97.25 293 ALA A CA 1
ATOM 2283 C C . ALA A 1 293 ? -9.341 -0.013 26.528 1.00 97.25 293 ALA A C 1
ATOM 2285 O O . ALA A 1 293 ? -10.136 0.486 25.732 1.00 97.25 293 ALA A O 1
ATOM 2286 N N . PRO A 1 294 ? -9.436 0.227 27.852 1.00 97.25 294 PRO A N 1
ATOM 2287 C CA . PRO A 1 294 ? -10.420 1.159 28.400 1.00 97.25 294 PRO A CA 1
ATOM 2288 C C . PRO A 1 294 ? -10.313 2.556 27.773 1.00 97.25 294 PRO A C 1
ATOM 2290 O O . PRO A 1 294 ? -9.219 3.105 27.674 1.00 97.25 294 PRO A O 1
ATOM 2293 N N . GLY A 1 295 ? -11.456 3.132 27.394 1.00 96.44 295 GLY A N 1
ATOM 2294 C CA . GLY A 1 295 ? -11.549 4.464 26.782 1.00 96.44 295 GLY A CA 1
ATOM 2295 C C . GLY A 1 295 ? -11.495 4.481 25.251 1.00 96.44 295 GLY A C 1
ATOM 2296 O O . GLY A 1 295 ? -11.787 5.523 24.673 1.00 96.44 295 GLY A O 1
ATOM 2297 N N . LYS A 1 296 ? -11.171 3.352 24.609 1.00 98.00 296 LYS A N 1
ATOM 2298 C CA . LYS A 1 296 ? -11.232 3.188 23.151 1.00 98.00 296 LYS A CA 1
ATOM 2299 C C . LYS A 1 296 ? -12.637 2.843 22.660 1.00 98.00 296 LYS A C 1
ATOM 2301 O O . LYS A 1 296 ? -13.474 2.372 23.433 1.00 98.00 296 LYS A O 1
ATOM 2306 N N . GLU A 1 297 ? -12.868 3.076 21.374 1.00 97.56 297 GLU A N 1
ATOM 2307 C CA . GLU A 1 297 ? -14.089 2.707 20.659 1.00 97.56 297 GLU A CA 1
ATOM 2308 C C . GLU A 1 297 ? -14.270 1.183 20.660 1.00 97.56 297 GLU A C 1
ATOM 2310 O O . GLU A 1 297 ? -13.307 0.409 20.640 1.00 97.56 297 GLU A O 1
ATOM 2315 N N . ALA A 1 298 ? -15.524 0.741 20.741 1.00 96.88 298 ALA A N 1
ATOM 2316 C CA . ALA A 1 298 ? -15.877 -0.672 20.827 1.00 96.88 298 ALA A CA 1
ATOM 2317 C C . ALA A 1 298 ? -16.008 -1.295 19.427 1.00 96.88 298 ALA A C 1
ATOM 2319 O O . ALA A 1 298 ? -17.060 -1.827 19.074 1.00 96.88 298 ALA A O 1
ATOM 2320 N N . ASP A 1 299 ? -14.912 -1.239 18.672 1.00 96.81 299 ASP A N 1
ATOM 2321 C CA . ASP A 1 299 ? -14.749 -1.880 17.368 1.00 96.81 299 ASP A CA 1
ATOM 2322 C C . ASP A 1 299 ? -14.038 -3.221 17.539 1.00 96.81 299 ASP A C 1
ATOM 2324 O O . ASP A 1 299 ? -12.825 -3.293 17.758 1.00 96.81 299 ASP A O 1
ATOM 2328 N N . LEU A 1 300 ? -14.812 -4.305 17.507 1.00 97.00 300 LEU A N 1
ATOM 2329 C CA . LEU A 1 300 ? -14.352 -5.643 17.865 1.00 97.00 300 LEU A CA 1
ATOM 2330 C C . LEU A 1 300 ? -14.805 -6.673 16.833 1.00 97.00 300 LEU A C 1
ATOM 2332 O O . LEU A 1 300 ? -15.932 -6.643 16.341 1.00 97.00 300 LEU A O 1
ATOM 2336 N N . VAL A 1 301 ? -13.950 -7.662 16.587 1.00 96.62 301 VAL A N 1
ATOM 2337 C CA . VAL A 1 301 ? -14.297 -8.868 15.831 1.00 96.62 301 VAL A CA 1
ATOM 2338 C C . VAL A 1 301 ? -14.130 -10.070 16.753 1.00 96.62 301 VAL A C 1
ATOM 2340 O O . VAL A 1 301 ? -13.055 -10.288 17.313 1.00 96.62 301 VAL A O 1
ATOM 2343 N N . LEU A 1 302 ? -15.200 -10.842 16.930 1.00 97.19 302 LEU A N 1
ATOM 2344 C CA . LEU A 1 302 ? -15.185 -12.093 17.679 1.00 97.19 302 LEU A CA 1
ATOM 2345 C C . LEU A 1 302 ? -14.965 -13.260 16.717 1.00 97.19 302 LEU A C 1
ATOM 2347 O O . LEU A 1 302 ? -15.728 -13.435 15.766 1.00 97.19 302 LEU A O 1
ATOM 2351 N N . LEU A 1 303 ? -13.947 -14.067 17.004 1.00 97.94 303 LEU A N 1
ATOM 2352 C CA . LEU A 1 303 ? -13.574 -15.246 16.226 1.00 97.94 303 LEU A CA 1
ATOM 2353 C C . LEU A 1 303 ? -13.852 -16.519 17.032 1.00 97.94 303 LEU A C 1
ATOM 2355 O O . LEU A 1 303 ? -13.594 -16.544 18.240 1.00 97.94 303 LEU A O 1
ATOM 2359 N N . SER A 1 304 ? -14.347 -17.577 16.387 1.00 98.19 304 SER A N 1
ATOM 2360 C CA . SER A 1 304 ? -14.531 -18.881 17.045 1.00 98.19 304 SER A CA 1
ATOM 2361 C C . SER A 1 304 ? -13.213 -19.638 17.230 1.00 98.19 304 SER A C 1
ATOM 2363 O O . SER A 1 304 ? -13.113 -20.515 18.090 1.00 98.19 304 SER A O 1
ATOM 2365 N N . GLU A 1 305 ? -12.191 -19.301 16.440 1.00 98.56 305 GLU A N 1
ATOM 2366 C CA . GLU A 1 305 ? -10.861 -19.902 16.490 1.00 98.56 305 GLU A CA 1
ATOM 2367 C C . GLU A 1 305 ? -9.762 -18.876 16.814 1.00 98.56 305 GLU A C 1
ATOM 2369 O O . GLU A 1 305 ? -9.958 -17.665 16.750 1.00 98.56 305 GLU A O 1
ATOM 2374 N N . ASN A 1 306 ? -8.580 -19.362 17.211 1.00 98.31 306 ASN A N 1
ATOM 2375 C CA . ASN A 1 306 ? -7.482 -18.513 17.678 1.00 98.31 306 ASN A CA 1
ATOM 2376 C C . ASN A 1 306 ? -6.504 -18.148 16.535 1.00 98.31 306 ASN A C 1
ATOM 2378 O O . ASN A 1 306 ? -5.707 -19.011 16.144 1.00 98.31 306 ASN A O 1
ATOM 2382 N N . PRO A 1 307 ? -6.462 -16.878 16.078 1.00 98.31 307 PRO A N 1
ATOM 2383 C CA . PRO A 1 307 ? -5.596 -16.449 14.978 1.00 98.31 307 PRO A CA 1
ATOM 2384 C C . PRO A 1 307 ? -4.103 -16.425 15.315 1.00 98.31 307 PRO A C 1
ATOM 2386 O O . PRO A 1 307 ? -3.279 -16.452 14.409 1.00 98.31 307 PRO A O 1
ATOM 2389 N N . LEU A 1 308 ? -3.723 -16.456 16.598 1.00 98.31 308 LEU A N 1
ATOM 2390 C CA . LEU A 1 308 ? -2.317 -16.590 16.996 1.00 98.31 308 LEU A CA 1
ATOM 2391 C C . LEU A 1 308 ? -1.767 -17.989 16.691 1.00 98.31 308 LEU A C 1
ATOM 2393 O O . LEU A 1 308 ? -0.562 -18.151 16.529 1.00 98.31 308 LEU A O 1
ATOM 2397 N N . LYS A 1 309 ? -2.636 -19.005 16.597 1.00 98.25 309 LYS A N 1
ATOM 2398 C CA . LYS A 1 309 ? -2.242 -20.376 16.234 1.00 98.25 309 LYS A CA 1
ATOM 2399 C C . LYS A 1 309 ? -2.291 -20.621 14.730 1.00 98.25 309 LYS A C 1
ATOM 2401 O O . LYS A 1 309 ? -1.443 -21.339 14.214 1.00 98.25 309 LYS A O 1
ATOM 2406 N N . ASN A 1 310 ? -3.289 -20.057 14.056 1.00 97.88 310 ASN A N 1
ATOM 2407 C CA . ASN A 1 310 ? -3.452 -20.142 12.611 1.00 97.88 310 ASN A CA 1
ATOM 2408 C C . ASN A 1 310 ? -4.086 -18.845 12.104 1.00 97.88 310 ASN A C 1
ATOM 2410 O O . ASN A 1 310 ? -5.245 -18.585 12.415 1.00 97.88 310 ASN A O 1
ATOM 2414 N N . ILE A 1 311 ? -3.363 -18.060 11.303 1.00 98.44 311 ILE A N 1
ATOM 2415 C CA . ILE A 1 311 ? -3.849 -16.766 10.804 1.00 98.44 311 ILE A CA 1
ATOM 2416 C C . ILE A 1 311 ? -5.130 -16.879 9.956 1.00 98.44 311 ILE A C 1
ATOM 2418 O O . ILE A 1 311 ? -5.932 -15.944 9.909 1.00 98.44 311 ILE A O 1
ATOM 2422 N N . GLU A 1 312 ? -5.397 -18.044 9.355 1.00 97.50 312 GLU A N 1
ATOM 2423 C CA . GLU A 1 312 ? -6.643 -18.299 8.621 1.00 97.50 312 GLU A CA 1
ATOM 2424 C C . GLU A 1 312 ? -7.889 -18.218 9.514 1.00 97.50 312 GLU A C 1
ATOM 2426 O O . GLU A 1 312 ? -8.975 -17.898 9.025 1.00 97.50 312 GLU A O 1
ATOM 2431 N N . ALA A 1 313 ? -7.734 -18.409 10.832 1.00 98.12 313 ALA A N 1
ATOM 2432 C CA . ALA A 1 313 ? -8.815 -18.276 11.805 1.00 98.12 313 ALA A CA 1
ATOM 2433 C C . ALA A 1 313 ? -9.435 -16.869 11.829 1.00 98.12 313 ALA A C 1
ATOM 2435 O O . ALA A 1 313 ? -10.541 -16.706 12.341 1.00 98.12 313 ALA A O 1
ATOM 2436 N N . THR A 1 314 ? -8.791 -15.858 11.233 1.00 97.81 314 THR A N 1
ATOM 2437 C CA . THR A 1 314 ? -9.399 -14.533 11.028 1.00 97.81 314 THR A CA 1
ATOM 2438 C C . THR A 1 314 ? -10.709 -14.592 10.232 1.00 97.81 314 THR A C 1
ATOM 2440 O O . THR A 1 314 ? -11.541 -13.708 10.399 1.00 97.81 314 THR A O 1
ATOM 2443 N N . ARG A 1 315 ? -10.948 -15.649 9.441 1.00 96.50 315 ARG A N 1
ATOM 2444 C CA . ARG A 1 315 ? -12.213 -15.885 8.717 1.00 96.50 315 ARG A CA 1
ATOM 2445 C C . ARG A 1 315 ? -13.336 -16.464 9.579 1.00 96.50 315 ARG A C 1
ATOM 2447 O O . ARG A 1 315 ? -14.487 -16.489 9.147 1.00 96.50 315 ARG A O 1
ATOM 2454 N N . THR A 1 316 ? -13.041 -16.926 10.793 1.00 96.88 316 THR A N 1
ATOM 2455 C CA . THR A 1 316 ? -14.016 -17.587 11.682 1.00 96.88 316 THR A CA 1
ATOM 2456 C C . THR A 1 316 ? -14.872 -16.584 12.461 1.00 96.88 316 THR A C 1
ATOM 2458 O O . THR A 1 316 ? -15.075 -16.700 13.667 1.00 96.88 316 THR A O 1
ATOM 2461 N N . ILE A 1 317 ? -15.339 -15.546 11.765 1.00 96.12 317 ILE A N 1
ATOM 2462 C CA . ILE A 1 317 ? -16.062 -14.422 12.355 1.00 96.12 317 ILE A CA 1
ATOM 2463 C C . ILE A 1 317 ? -17.445 -14.883 12.817 1.00 96.12 317 ILE A C 1
ATOM 2465 O O . ILE A 1 317 ? -18.316 -15.229 12.010 1.00 96.12 317 ILE A O 1
ATOM 2469 N N . GLU A 1 318 ? -17.642 -14.829 14.129 1.00 96.19 318 GLU A N 1
ATOM 2470 C CA . GLU A 1 318 ? -18.922 -15.064 14.793 1.00 96.19 318 GLU A CA 1
ATOM 2471 C C . GLU A 1 318 ? -19.722 -13.767 14.900 1.00 96.19 318 GLU A C 1
ATOM 2473 O O . GLU A 1 318 ? -20.924 -13.746 14.642 1.00 96.19 318 GLU A O 1
ATOM 2478 N N . GLN A 1 319 ? -19.048 -12.663 15.235 1.00 95.88 319 GLN A N 1
ATOM 2479 C CA . GLN A 1 319 ? -19.690 -11.370 15.444 1.00 95.88 319 GLN A CA 1
ATOM 2480 C C . GLN A 1 319 ? -18.747 -10.217 15.104 1.00 95.88 319 GLN A C 1
ATOM 2482 O O . GLN A 1 319 ? -17.569 -10.240 15.458 1.00 95.88 319 GLN A O 1
ATOM 2487 N N . VAL A 1 320 ? -19.296 -9.176 14.480 1.00 95.81 320 VAL A N 1
ATOM 2488 C CA . VAL A 1 320 ? -18.657 -7.860 14.360 1.00 95.81 320 VAL A CA 1
ATOM 2489 C C . VAL A 1 320 ? -19.411 -6.886 15.259 1.00 95.81 320 VAL A C 1
ATOM 2491 O O . VAL A 1 320 ? -20.643 -6.854 15.244 1.00 95.81 320 VAL A O 1
ATOM 2494 N N . ILE A 1 321 ? -18.678 -6.133 16.069 1.00 95.50 321 ILE A N 1
ATOM 2495 C CA . ILE A 1 321 ? -19.181 -5.047 16.908 1.00 95.50 321 ILE A CA 1
ATOM 2496 C C . ILE A 1 321 ? -18.536 -3.773 16.376 1.00 95.50 321 ILE A C 1
ATOM 2498 O O . ILE A 1 321 ? -17.318 -3.739 16.212 1.00 95.50 321 ILE A O 1
ATOM 2502 N N . ARG A 1 322 ? -19.344 -2.759 16.086 1.00 93.12 322 ARG A N 1
ATOM 2503 C CA . ARG A 1 322 ? -18.896 -1.455 15.600 1.00 93.12 322 ARG A CA 1
ATOM 2504 C C . ARG A 1 322 ? -19.510 -0.380 16.475 1.00 93.12 322 ARG A C 1
ATOM 2506 O O . ARG A 1 322 ? -20.722 -0.397 16.666 1.00 93.12 322 ARG A O 1
ATOM 2513 N N . ASP A 1 323 ? -18.698 0.524 17.012 1.00 91.88 323 ASP A N 1
ATOM 2514 C CA . ASP A 1 323 ? -19.155 1.586 17.918 1.00 91.88 323 ASP A CA 1
ATOM 2515 C C . ASP A 1 323 ? -19.994 1.054 19.106 1.00 91.88 323 ASP A C 1
ATOM 2517 O O . ASP A 1 323 ? -20.865 1.731 19.650 1.00 91.88 323 ASP A O 1
ATOM 2521 N N . GLY A 1 324 ? -19.738 -0.192 19.529 1.00 94.06 324 GLY A N 1
ATOM 2522 C CA . GLY A 1 324 ? -20.483 -0.872 20.595 1.00 94.06 324 GLY A CA 1
ATOM 2523 C C . GLY A 1 324 ? -21.802 -1.522 20.163 1.00 94.06 324 GLY A C 1
ATOM 2524 O O . GLY A 1 324 ? -22.447 -2.176 20.985 1.00 94.06 324 GLY A O 1
ATOM 2525 N N . GLU A 1 325 ? -22.184 -1.408 18.893 1.00 92.69 325 GLU A N 1
ATOM 2526 C CA . GLU A 1 325 ? -23.376 -2.032 18.323 1.00 92.69 325 GLU A CA 1
ATOM 2527 C C . GLU A 1 325 ? -23.030 -3.314 17.561 1.00 92.69 325 GLU A C 1
ATOM 2529 O O . GLU A 1 325 ? -22.023 -3.407 16.858 1.00 92.69 325 GLU A O 1
ATOM 2534 N N . LEU A 1 326 ? -23.880 -4.335 17.693 1.00 94.12 326 LEU A N 1
ATOM 2535 C CA . LEU A 1 326 ? -23.734 -5.573 16.933 1.00 94.12 326 LEU A CA 1
ATOM 2536 C C . LEU A 1 326 ? -24.092 -5.309 15.470 1.00 94.12 326 LEU A C 1
ATOM 2538 O O . LEU A 1 326 ? -25.212 -4.904 15.166 1.00 94.12 326 LEU A O 1
ATOM 2542 N N . VAL A 1 327 ? -23.168 -5.602 14.559 1.00 91.31 327 VAL A N 1
ATOM 2543 C CA . VAL A 1 327 ? -23.463 -5.595 13.125 1.00 91.31 327 VAL A CA 1
ATOM 2544 C C . VAL A 1 327 ? -24.268 -6.851 12.801 1.00 91.31 327 VAL A C 1
ATOM 2546 O O . VAL A 1 327 ? -23.811 -7.975 13.034 1.00 91.31 327 VAL A O 1
ATOM 2549 N N . GLU A 1 328 ? -25.479 -6.672 12.275 1.00 85.19 328 GLU A N 1
ATOM 2550 C CA . GLU A 1 328 ? -26.313 -7.792 11.851 1.00 85.19 328 GLU A CA 1
ATOM 2551 C C . GLU A 1 328 ? -25.668 -8.519 10.668 1.00 85.19 328 GLU A C 1
ATOM 2553 O O . GLU A 1 328 ? -25.348 -7.932 9.632 1.00 85.19 328 GLU A O 1
ATOM 2558 N N . ARG A 1 329 ? -25.499 -9.836 10.806 1.00 76.31 329 ARG A N 1
ATOM 2559 C CA . ARG A 1 329 ? -25.063 -10.682 9.699 1.00 76.31 329 ARG A CA 1
ATOM 2560 C C . ARG A 1 329 ? -26.248 -10.878 8.762 1.00 76.31 329 ARG A C 1
ATOM 2562 O O . ARG A 1 329 ? -27.071 -11.767 8.973 1.00 76.31 329 ARG A O 1
ATOM 2569 N N . HIS A 1 330 ? -26.336 -10.064 7.717 1.00 65.00 330 HIS A N 1
ATOM 2570 C CA . HIS A 1 330 ? -27.239 -10.361 6.614 1.00 65.00 330 HIS A CA 1
ATOM 2571 C C . HIS A 1 330 ? -26.725 -11.624 5.916 1.00 65.00 330 HIS A C 1
ATOM 2573 O O . HIS A 1 330 ? -25.743 -11.591 5.178 1.00 65.00 330 HIS A O 1
ATOM 2579 N N . GLN A 1 331 ? -27.350 -12.766 6.207 1.00 45.03 331 GLN A N 1
ATOM 2580 C CA . GLN A 1 331 ? -27.169 -13.963 5.397 1.00 45.03 331 GLN A CA 1
ATOM 2581 C C . GLN A 1 331 ? -27.793 -13.675 4.032 1.00 45.03 331 GLN A C 1
ATOM 2583 O O . GLN A 1 331 ? -29.003 -13.798 3.855 1.00 45.03 331 GLN A O 1
ATOM 2588 N N . ASN A 1 332 ? -26.977 -13.233 3.080 1.00 41.22 332 ASN A N 1
ATOM 2589 C CA . ASN A 1 332 ? -27.368 -13.308 1.683 1.00 41.22 332 ASN A CA 1
ATOM 2590 C C . ASN A 1 332 ? -27.424 -14.800 1.322 1.00 41.22 332 ASN A C 1
ATOM 2592 O O . ASN A 1 332 ? -26.444 -15.520 1.520 1.00 41.22 332 ASN A O 1
ATOM 2596 N N . HIS A 1 333 ? -28.615 -15.245 0.916 1.00 32.22 333 HIS A N 1
ATOM 2597 C CA . HIS A 1 333 ? -28.912 -16.601 0.455 1.00 32.22 333 HIS A CA 1
ATOM 2598 C C . HIS A 1 333 ? -28.170 -16.963 -0.827 1.00 32.22 333 HIS A C 1
ATOM 2600 O O . HIS A 1 333 ? -28.050 -16.068 -1.696 1.00 32.22 333 HIS A O 1
#

Solvent-accessible surface area (backbone atoms only — not comparable to full-atom values): 18034 Å² total; per-residue (Å²): 111,68,56,48,49,50,35,52,29,31,77,70,67,76,36,92,69,72,92,64,84,36,53,51,69,32,36,22,54,50,84,42,87,100,52,39,48,63,41,89,46,50,69,50,40,33,50,50,49,52,52,38,49,76,67,58,39,51,30,45,36,41,31,42,61,32,46,59,70,46,49,43,38,38,44,57,48,30,51,75,71,76,28,47,40,37,32,42,45,33,67,27,46,72,46,60,43,31,74,62,60,42,48,32,38,44,46,72,61,55,76,36,56,86,62,32,56,76,89,48,32,70,61,47,56,56,35,52,76,67,45,60,58,23,52,34,51,44,45,68,62,44,53,78,85,37,68,61,42,50,48,33,50,50,44,26,31,73,66,62,21,24,40,27,38,25,54,45,52,52,48,53,34,42,51,54,89,51,57,77,58,80,68,38,74,75,54,75,81,52,56,69,68,58,55,47,38,38,76,74,77,49,47,74,48,71,88,63,49,74,70,52,39,70,51,23,53,70,21,44,59,51,51,30,51,49,54,34,52,36,51,78,62,59,29,52,46,36,71,46,32,69,59,78,42,65,77,31,47,77,70,62,34,54,60,48,24,48,45,52,48,36,69,28,70,41,55,43,65,54,43,53,36,22,68,28,34,38,46,20,50,76,72,73,39,50,79,42,38,45,58,94,53,94,87,32,57,44,66,45,78,42,51,82,47,61,36,74,82,41,56,69,27,69,73,39,63,76,44,45,28,50,82,68,39,76,58,80,82,77,78,79,129

Mean predicted aligned error: 3.54 Å

Foldseek 3Di:
DVLVVVLVCCVVVVDDDDNDQFEDAEDACDDDPPRYDHDDDLVRLLVVLVVRVVVPHQEYHYEAHDALSNLLSNCVSCVVSVHAYEYPYANDQLLSSLVSPHLEYEALQRLHLVQFDPVCSVVLVVCVVVALLSRLVVLVGGDCPDVSNVSSLLSLQVSLRAYAHLVLQVCCQLVVVDCVLVPPPLCVVPDPVVLVCLVAPDHRNVPPDPVSSVSSVVSVLSSLLSLLSSVVSRHLYAYDNPPPGRSQRPPVSSLVSLVSNVVSVDQLVVSLLNHFQSVCVSSVNNQATRDDDPPHFPFDWDFPDDCNVPVNSVVRTPWTAGSNHTDDPPPPD